Protein AF-A0A961KNU3-F1 (afdb_monomer)

Foldseek 3Di:
DVVVVVVVCVVPVLVVLLVVLLPQQPDPNHDALQPPLLLVLLLVVLLVCVVVDCLLVVLLVLQCPFDCVLDDPVLSVLLNLLSVLSVLLNVLSVQLVVLVVVLVVLCVVLVVLLVLLVVLVVLLVVLQVLLVVLVVVLVPDDDPVCPVCNVVSVVSSVVSVVSSVVSVVVRDPCNVVSLVVSLVSVVSSVVSSVSSLVSLVSNQCSLVLLLQLLVLLVLLVVCLVLLVVLLCCLQPNQLVVSLVSLVVSLVSQVVRRPLVQLSVLSVVLSVQSPDPDRDSVVSVVSSVSSNVSSVSSNSSSVVCVPRPNVSSVSNCVSCCSHSVSNVDRGHDSVSSSSSSSVSSDDDDPSSVD

Secondary structure (DSSP, 8-state):
-HHHHHHHHHH-TTHHHHHHHHHHHTSTTPPPTT-GGGHHHHHHHHHHHHHH-THHHHHHHHHHTS--TTS-HHHHHHHHHHHHHHHHHHHHHHHHHHHHHHHHHHHHHHHHHHHHHHHHHHHHHHHHHHHHHHHHHHHH--SG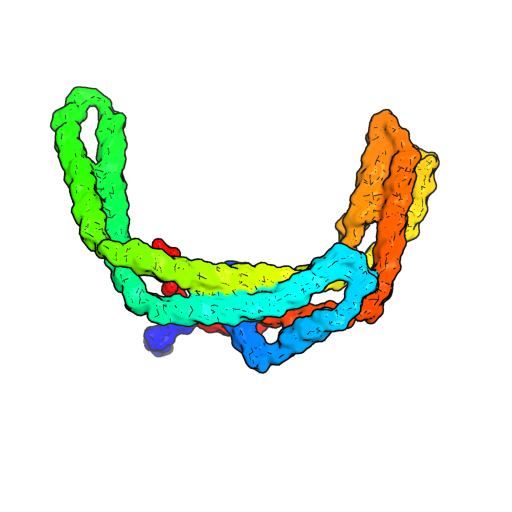GGGGGHHHHHHHHHHHHHHHHHHHHTS-TTHHHHHHHHHHHHHHHHHHHHHHHHHHHHHHHHHHHHHHHHHTHHHHHHTHHHHHHHHHHHHHS-HHHHHHHHHHHHHHHHTSTT-HHHHHHHHHHHHHHHSSS--HHHHHHHHHHHHHHHHHHHHHHHHHHHHTHHHHHHHHHHHTTTGGGGGSSS--HHHHHHHHHHTTSPP--GGG-

Nearest PDB structures (foldseek):
  8otz-assembly1_EY  TM=1.182E-01  e=2.930E+00  Bos taurus
  8iyj-assembly1_R4  TM=1.507E-01  e=8.112E+00  Mus musculus

Mean predicted aligned error: 6.44 Å

Sequence (353 aa):
LQLIALFIVGVTPQLVNYLPNRVSFLSETAPPPRNPKLQYCLEKFVGEELEANGATLAAIKAAQGLDLGALPKNIAKDLAGGFAGAEAGVAALQAAFAAEAEVDAAAPVYRPQLAVVRNIQKQIREAEAKAKDISRQLGRARGDDHEAGRPALEAEIAGYKTEAERLKAEIPETWADAYKTFSVLTKTEDKARATYRRQADKSWESAETVLAMLDATPAMAALGDKLRDLRADVETGDPEVSEGLVNDLTREFRDVAGSDDVESALSKVRRELKSSSPDIDKALAEYDKAISAYDAQMVWRAAAETDIRAGLVAFLDGIRGTLGARSQRDLNRKQALYLAACTAGHQDLSLHF

Radius of gyration: 31.92 Å; Cα contacts (8 Å, |Δi|>4): 364; chains: 1; bounding box: 77×74×78 Å

Solvent-accessible surface area (backbone atoms only — not comparable to full-atom values): 18220 Å² total; per-residue (Å²): 105,70,68,57,51,51,50,52,42,71,78,36,61,42,55,73,42,22,56,58,35,39,56,45,36,70,38,100,80,32,74,41,43,63,41,78,90,45,40,70,44,50,50,50,52,32,51,53,48,58,74,76,37,62,55,38,62,52,22,46,56,55,47,68,68,57,76,50,80,52,45,58,72,68,58,32,51,47,35,53,52,8,43,54,19,40,58,52,12,54,53,21,44,54,50,17,55,55,30,45,52,54,39,61,69,50,38,79,71,45,51,63,55,50,54,52,46,52,51,45,54,47,51,32,53,52,28,50,48,50,28,53,49,54,52,52,51,60,74,67,63,80,63,77,87,48,60,82,53,44,64,60,54,52,49,50,32,50,49,27,50,53,50,29,55,54,46,58,70,68,51,60,85,63,47,64,59,53,50,53,56,51,52,52,37,53,51,50,19,54,49,21,46,55,47,13,52,55,20,13,50,41,25,39,52,35,46,50,52,53,50,47,28,55,70,26,44,66,64,51,58,71,44,48,61,62,59,61,58,44,50,58,37,58,7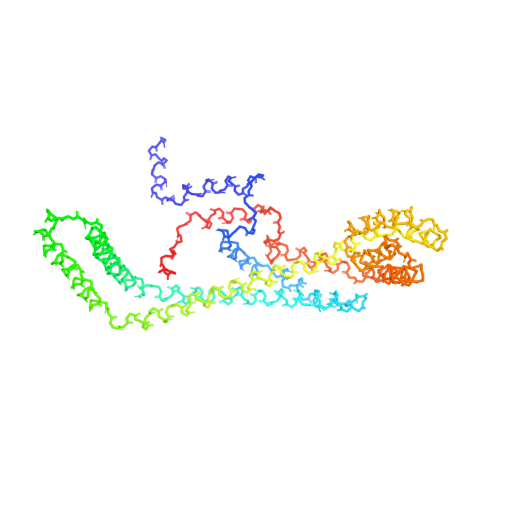5,72,41,57,47,71,61,29,24,51,54,37,49,52,52,27,52,58,34,64,76,32,52,86,33,59,66,32,25,55,22,31,55,46,22,27,51,29,31,66,39,101,72,56,41,54,71,58,20,50,57,28,42,55,48,18,52,51,43,47,54,55,47,56,54,31,44,60,44,33,58,73,73,36,44,68,52,45,52,50,27,50,65,34,26,38,83,43,53,27,33,48,76,36,76,63,56,51,73,67,56,20,53,49,36,14,54,56,67,23,54,88,78,86,63,71,88,82,111

pLDDT: mean 93.74, std 6.7, range [58.22, 98.56]

Structure (mmCIF, N/CA/C/O backbone):
data_AF-A0A961KNU3-F1
#
_entry.id   AF-A0A961KNU3-F1
#
loop_
_atom_site.group_PDB
_atom_site.id
_atom_site.type_symbol
_atom_site.label_atom_id
_atom_site.label_alt_id
_atom_site.label_comp_id
_atom_site.label_asym_id
_atom_site.label_entity_id
_atom_site.label_seq_id
_atom_site.pdbx_PDB_ins_code
_atom_site.Cartn_x
_atom_site.Cartn_y
_atom_site.Cartn_z
_atom_site.occupancy
_atom_site.B_iso_or_equiv
_atom_site.auth_seq_id
_atom_site.auth_comp_id
_atom_site.auth_asym_id
_atom_site.auth_atom_id
_atom_site.pdbx_PDB_model_num
ATOM 1 N N . LEU A 1 1 ? -48.286 -11.530 3.495 1.00 76.44 1 LEU A N 1
ATOM 2 C CA . LEU A 1 1 ? -46.966 -11.259 2.870 1.00 76.44 1 LEU A CA 1
ATOM 3 C C . LEU A 1 1 ? -46.179 -10.185 3.618 1.00 76.44 1 LEU A C 1
ATOM 5 O O . LEU A 1 1 ? -45.149 -10.527 4.171 1.00 76.44 1 LEU A O 1
ATOM 9 N N . GLN A 1 2 ? -46.662 -8.943 3.736 1.00 82.00 2 GLN A N 1
ATOM 10 C CA . GLN A 1 2 ? -45.937 -7.877 4.460 1.00 82.00 2 GLN A CA 1
ATOM 11 C C . GLN A 1 2 ? -45.660 -8.197 5.945 1.00 82.00 2 GLN A C 1
ATOM 13 O O . GLN A 1 2 ? -44.543 -7.999 6.406 1.00 82.00 2 GLN A O 1
ATOM 18 N N . LEU A 1 3 ? -46.621 -8.781 6.674 1.00 85.12 3 LEU A N 1
ATOM 19 C CA . LEU A 1 3 ? -46.411 -9.222 8.066 1.00 85.12 3 LEU A CA 1
ATOM 20 C C . LEU A 1 3 ? -45.381 -10.358 8.193 1.00 85.12 3 LEU A C 1
ATOM 22 O O . LEU A 1 3 ? -44.620 -10.402 9.151 1.00 85.12 3 LEU A O 1
ATOM 26 N N . ILE A 1 4 ? -45.326 -11.250 7.199 1.00 84.25 4 ILE A N 1
ATOM 27 C CA . ILE A 1 4 ? -44.339 -12.338 7.147 1.00 84.25 4 ILE A CA 1
ATOM 28 C C . ILE A 1 4 ? -42.944 -11.754 6.889 1.00 84.25 4 ILE A C 1
ATOM 30 O O . ILE A 1 4 ? -41.985 -12.154 7.536 1.00 84.25 4 ILE A O 1
ATOM 34 N N . ALA A 1 5 ? -42.833 -10.762 6.000 1.00 78.12 5 ALA A N 1
ATOM 35 C CA . ALA A 1 5 ? -41.578 -10.055 5.759 1.00 78.12 5 ALA A CA 1
ATOM 36 C C . ALA A 1 5 ? -41.088 -9.299 7.009 1.00 78.12 5 ALA A C 1
ATOM 38 O O . ALA A 1 5 ? -39.912 -9.392 7.345 1.00 78.12 5 ALA A O 1
ATOM 39 N N . LEU A 1 6 ? -41.984 -8.621 7.740 1.00 81.12 6 LEU A N 1
ATOM 40 C CA . LEU A 1 6 ? -41.670 -7.976 9.023 1.00 81.12 6 LEU A CA 1
ATOM 41 C C . LEU A 1 6 ? -41.199 -8.980 10.081 1.00 81.12 6 LEU A C 1
ATOM 43 O O . LEU A 1 6 ? -40.235 -8.704 10.789 1.00 81.12 6 LEU A O 1
ATOM 47 N N . PHE A 1 7 ? -41.831 -10.154 10.162 1.00 85.31 7 PHE A N 1
ATOM 48 C CA . PHE A 1 7 ? -41.396 -11.226 11.056 1.00 85.31 7 PHE A CA 1
ATOM 49 C C . PHE A 1 7 ? -39.991 -11.732 10.697 1.00 85.31 7 PHE A C 1
ATOM 51 O O . PHE A 1 7 ? -39.130 -11.812 11.568 1.00 85.31 7 PHE A O 1
ATOM 58 N N . ILE A 1 8 ? -39.721 -12.001 9.415 1.00 79.81 8 ILE A N 1
ATOM 59 C CA . ILE A 1 8 ? -38.398 -12.445 8.948 1.00 79.81 8 ILE A CA 1
ATOM 60 C C . ILE A 1 8 ? -37.329 -11.392 9.260 1.00 79.81 8 ILE A C 1
ATOM 62 O O . ILE A 1 8 ? -36.278 -11.738 9.793 1.00 79.81 8 ILE A O 1
ATOM 66 N N . VAL A 1 9 ? -37.599 -10.112 8.990 1.00 77.56 9 VAL A N 1
ATOM 67 C CA . VAL A 1 9 ? -36.678 -9.008 9.302 1.00 77.56 9 VAL A CA 1
ATOM 68 C C . VAL A 1 9 ? -36.459 -8.862 10.810 1.00 77.56 9 VAL A C 1
ATOM 70 O O . VAL A 1 9 ? -35.329 -8.652 11.238 1.00 77.56 9 VAL A O 1
ATOM 73 N N . GLY A 1 10 ? -37.504 -9.029 11.625 1.00 77.38 10 GLY A N 1
ATOM 74 C CA . GLY A 1 10 ? -37.391 -8.996 13.085 1.00 77.38 10 GLY A CA 1
ATOM 75 C C . GLY A 1 10 ? -36.541 -10.136 13.654 1.00 77.38 10 GLY A C 1
ATOM 76 O O . GLY A 1 10 ? -35.803 -9.927 14.611 1.00 77.38 10 GLY A O 1
ATOM 77 N N . VAL A 1 11 ? -36.601 -11.325 13.045 1.00 82.44 11 VAL A N 1
ATOM 78 C CA . VAL A 1 11 ? -35.801 -12.497 13.448 1.00 82.44 11 VAL A CA 1
ATOM 79 C C . VAL A 1 11 ? -34.389 -12.467 12.841 1.00 82.44 11 VAL A C 1
ATOM 81 O O . VAL A 1 11 ? -33.461 -13.037 13.409 1.00 82.44 11 VAL A O 1
ATOM 84 N N . THR A 1 12 ? -34.195 -11.779 11.710 1.00 79.69 12 THR A N 1
ATOM 85 C CA . THR A 1 12 ? -32.904 -11.665 11.007 1.00 79.69 12 THR A CA 1
ATOM 86 C C . THR A 1 12 ? -32.577 -10.208 10.648 1.00 79.69 12 THR A C 1
ATOM 88 O O . THR A 1 12 ? -32.559 -9.840 9.473 1.00 79.69 1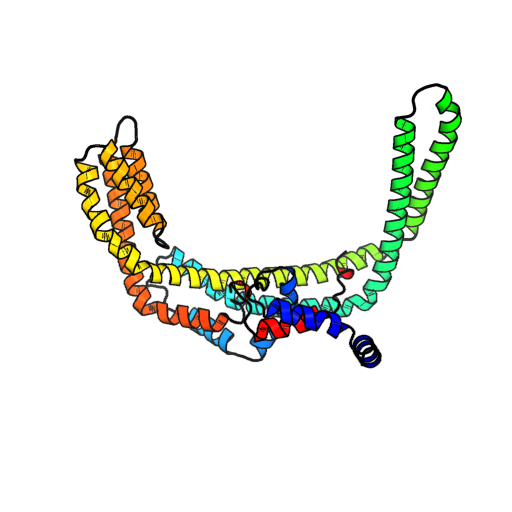2 THR A O 1
ATOM 91 N N . PRO A 1 13 ? -32.266 -9.346 11.634 1.00 78.12 13 PRO A N 1
ATOM 92 C CA . PRO A 1 13 ? -32.034 -7.918 11.387 1.00 78.12 13 PRO A CA 1
ATOM 93 C C . PRO A 1 13 ? -30.878 -7.655 10.408 1.00 78.12 13 PRO A C 1
ATOM 95 O O . PRO A 1 13 ? -30.927 -6.707 9.627 1.00 78.12 13 PRO A O 1
ATOM 98 N N . GLN A 1 14 ? -29.877 -8.542 10.369 1.00 81.19 14 GLN A N 1
ATOM 99 C CA . GLN A 1 14 ? -28.766 -8.474 9.412 1.00 81.19 14 GLN A CA 1
ATOM 100 C C . GLN A 1 14 ? -29.227 -8.584 7.948 1.00 81.19 14 GLN A C 1
ATOM 102 O O . GLN A 1 14 ? -28.571 -8.045 7.059 1.00 81.19 14 GLN A O 1
ATOM 107 N N . LEU A 1 15 ? -30.371 -9.223 7.671 1.00 82.25 15 LEU A N 1
ATOM 108 C CA . LEU A 1 15 ? -30.884 -9.399 6.310 1.00 82.25 15 LEU A CA 1
ATOM 109 C C . LEU A 1 15 ? -31.184 -8.054 5.626 1.00 82.25 15 LEU A C 1
ATOM 111 O O . LEU A 1 15 ? -31.013 -7.929 4.411 1.00 82.25 15 LEU A O 1
ATOM 115 N N . VAL A 1 16 ? -31.571 -7.043 6.414 1.00 84.38 16 VAL A N 1
ATOM 116 C CA . VAL A 1 16 ? -31.858 -5.679 5.939 1.00 84.38 16 VAL A CA 1
ATOM 117 C C . VAL A 1 16 ? -30.610 -5.009 5.372 1.00 84.38 16 VAL A C 1
ATOM 119 O O . VAL A 1 16 ? -30.715 -4.267 4.402 1.00 84.38 16 VAL A O 1
ATOM 122 N N . ASN A 1 17 ? -29.434 -5.309 5.925 1.00 85.75 17 ASN A N 1
ATOM 123 C CA . ASN A 1 17 ? -28.158 -4.789 5.435 1.00 85.75 17 ASN A CA 1
ATOM 124 C C . ASN A 1 17 ? -27.544 -5.707 4.370 1.00 85.75 17 ASN A C 1
ATOM 126 O O . ASN A 1 17 ? -26.964 -5.232 3.395 1.00 85.75 17 ASN A O 1
ATOM 130 N N . TYR A 1 18 ? -27.714 -7.024 4.517 1.00 90.06 18 TYR A N 1
ATOM 131 C CA . TYR A 1 18 ? -27.141 -8.017 3.611 1.00 90.06 18 TYR A CA 1
ATOM 132 C C . TYR A 1 18 ? -27.623 -7.856 2.168 1.00 90.06 18 TYR A C 1
ATOM 134 O O . TYR A 1 18 ? -26.807 -7.856 1.249 1.00 90.06 18 TYR A O 1
ATOM 142 N N . LEU A 1 19 ? -28.937 -7.728 1.945 1.00 89.50 19 LEU A N 1
ATOM 143 C CA . LEU A 1 19 ? -29.488 -7.666 0.587 1.00 89.50 19 LEU A CA 1
ATOM 144 C C . LEU A 1 19 ? -29.002 -6.422 -0.186 1.00 89.50 19 LEU A C 1
ATOM 146 O O . LEU A 1 19 ? -28.501 -6.602 -1.300 1.00 89.50 19 LEU A O 1
ATOM 150 N N . PRO A 1 20 ? -29.052 -5.194 0.374 1.00 90.38 20 PRO A N 1
ATOM 151 C CA . PRO A 1 20 ? -28.436 -4.024 -0.252 1.00 90.38 20 PRO A CA 1
ATOM 152 C C . PRO A 1 20 ? -26.932 -4.184 -0.492 1.00 90.38 20 PRO A C 1
ATOM 154 O O . PRO A 1 20 ? -26.463 -3.889 -1.592 1.00 90.38 20 PRO A O 1
ATOM 157 N N . ASN A 1 21 ? -26.180 -4.698 0.490 1.00 91.56 21 ASN A N 1
ATOM 158 C CA . ASN A 1 21 ? -24.737 -4.906 0.345 1.00 91.56 21 ASN A CA 1
ATOM 159 C C . ASN A 1 21 ? -24.424 -5.896 -0.780 1.00 91.56 21 ASN A C 1
ATOM 161 O O . ASN A 1 21 ? -23.532 -5.654 -1.586 1.00 91.56 21 ASN A O 1
ATOM 165 N N . ARG A 1 22 ? -25.195 -6.980 -0.889 1.00 92.75 22 ARG A N 1
ATOM 166 C CA . ARG A 1 22 ? -25.039 -7.980 -1.945 1.00 92.75 22 ARG A CA 1
ATOM 167 C C . ARG A 1 22 ? -25.290 -7.391 -3.329 1.00 92.75 22 ARG A C 1
ATOM 169 O O . ARG A 1 22 ? -24.525 -7.685 -4.240 1.00 92.75 22 ARG A O 1
ATOM 176 N N . VAL A 1 23 ? -26.341 -6.587 -3.498 1.00 92.25 23 VAL A N 1
ATOM 177 C CA . VAL A 1 23 ? -26.620 -5.911 -4.778 1.00 92.25 23 VAL A CA 1
ATOM 178 C C . VAL A 1 23 ? -25.502 -4.923 -5.112 1.00 92.25 23 VAL A C 1
ATOM 180 O O . VAL A 1 23 ? -25.015 -4.917 -6.237 1.00 92.25 23 VAL A O 1
ATOM 183 N N . SER A 1 24 ? -25.053 -4.142 -4.129 1.00 92.31 24 SER A N 1
ATOM 184 C CA . SER A 1 24 ? -23.990 -3.146 -4.296 1.00 92.31 24 SER A CA 1
ATOM 185 C C . SER A 1 24 ? -22.645 -3.778 -4.674 1.00 92.31 24 SER A C 1
ATOM 187 O O . SER A 1 24 ? -22.048 -3.410 -5.685 1.00 92.31 24 SER A O 1
ATOM 189 N N . PHE A 1 25 ? -22.180 -4.776 -3.919 1.00 94.06 25 PHE A N 1
ATOM 190 C CA . PHE A 1 25 ? -20.860 -5.388 -4.112 1.00 94.06 25 PHE A CA 1
ATOM 191 C C . PHE A 1 25 ? -20.777 -6.316 -5.330 1.00 94.06 25 PHE A C 1
ATOM 193 O O . PHE A 1 25 ? -19.676 -6.642 -5.758 1.00 94.06 25 PHE A O 1
ATOM 200 N N . LEU A 1 26 ? -21.914 -6.742 -5.891 1.00 93.06 26 LEU A N 1
ATOM 201 C CA . LEU A 1 26 ? -21.974 -7.499 -7.149 1.00 93.06 26 LEU A CA 1
ATOM 202 C C . LEU A 1 26 ? -22.242 -6.613 -8.377 1.00 93.06 26 LEU A C 1
ATOM 204 O O . LEU A 1 26 ? -22.353 -7.144 -9.481 1.00 93.06 26 LEU A O 1
ATOM 208 N N . SER A 1 27 ? -22.398 -5.300 -8.195 1.00 93.06 27 SER A N 1
ATOM 209 C CA . SER A 1 27 ? -22.645 -4.363 -9.295 1.00 93.06 27 SER A CA 1
ATOM 210 C C . SER A 1 27 ? -21.356 -3.972 -10.025 1.00 93.06 27 SER A C 1
ATOM 212 O O . SER A 1 27 ? -20.263 -4.089 -9.479 1.00 93.06 27 SER A O 1
ATOM 214 N N . GLU A 1 28 ? -21.487 -3.432 -11.238 1.00 87.94 28 GLU A N 1
ATOM 215 C CA . GLU A 1 28 ? -20.361 -2.849 -11.991 1.00 87.94 28 GLU A CA 1
ATOM 216 C C . GLU A 1 28 ? -19.780 -1.594 -11.318 1.00 87.94 28 GLU A C 1
ATOM 218 O O . GLU A 1 28 ? -18.647 -1.207 -11.576 1.00 87.94 28 GLU A O 1
ATOM 223 N N . THR A 1 29 ? -20.551 -0.966 -10.428 1.00 89.81 29 THR A N 1
ATOM 224 C CA . THR A 1 29 ? -20.150 0.205 -9.638 1.00 89.81 29 THR A CA 1
ATOM 225 C C . THR A 1 29 ? -19.749 -0.172 -8.210 1.00 89.81 29 THR A C 1
ATOM 227 O O . THR A 1 29 ? -19.867 0.647 -7.295 1.00 89.81 29 THR A O 1
ATOM 230 N N . ALA A 1 30 ? -19.343 -1.426 -7.985 1.00 91.75 30 ALA A N 1
ATOM 231 C CA . ALA A 1 30 ? -18.936 -1.891 -6.668 1.00 91.75 30 ALA A CA 1
ATOM 232 C C . ALA A 1 30 ? -17.757 -1.055 -6.129 1.00 91.75 30 ALA A C 1
ATOM 234 O O . ALA A 1 30 ? -16.866 -0.658 -6.884 1.00 91.75 30 ALA A O 1
ATOM 235 N N . PRO A 1 31 ? -17.718 -0.777 -4.814 1.00 92.38 31 PRO A N 1
ATOM 236 C CA . PRO A 1 31 ? -16.563 -0.130 -4.211 1.00 92.38 31 PRO A CA 1
ATOM 237 C C . PRO A 1 31 ? -15.306 -0.996 -4.397 1.00 92.38 31 PRO A C 1
ATOM 239 O O . PRO A 1 31 ? -15.384 -2.217 -4.235 1.00 92.38 31 PRO A O 1
ATOM 242 N N . PRO A 1 32 ? -14.136 -0.386 -4.659 1.00 94.00 32 PRO A N 1
ATOM 243 C CA . PRO A 1 32 ? -12.916 -1.144 -4.885 1.00 94.00 32 PRO A CA 1
ATOM 244 C C . PRO A 1 32 ? -12.488 -1.891 -3.610 1.00 94.00 32 PRO A C 1
ATOM 246 O O . PRO A 1 32 ? -12.683 -1.368 -2.502 1.00 94.00 32 PRO A O 1
ATOM 249 N N . PRO A 1 33 ? -11.823 -3.055 -3.734 1.00 94.19 33 PRO A N 1
ATOM 250 C CA . PRO A 1 33 ? -11.311 -3.831 -2.601 1.00 94.19 33 PRO A CA 1
ATOM 251 C C . PRO A 1 33 ? -10.440 -3.032 -1.624 1.00 94.19 33 PRO A C 1
ATOM 253 O O . PRO A 1 33 ? -10.398 -3.344 -0.438 1.00 94.19 33 PRO A O 1
ATOM 256 N N . ARG A 1 34 ? -9.773 -1.967 -2.086 1.00 94.12 34 ARG A N 1
ATOM 257 C CA . ARG A 1 34 ? -8.940 -1.060 -1.276 1.00 94.12 34 ARG A CA 1
ATOM 258 C C . ARG A 1 34 ? -9.730 -0.113 -0.356 1.00 94.12 34 ARG A C 1
ATOM 260 O O . ARG A 1 34 ? -9.127 0.581 0.464 1.00 94.12 34 ARG A O 1
ATOM 267 N N . ASN A 1 35 ? -11.061 -0.068 -0.454 1.00 94.00 35 ASN A N 1
ATOM 268 C CA . ASN A 1 35 ? -11.907 0.801 0.369 1.00 94.00 35 ASN A CA 1
ATOM 269 C C . ASN A 1 35 ? -11.688 0.527 1.876 1.00 94.00 35 ASN A C 1
ATOM 271 O O . ASN A 1 35 ? -11.873 -0.616 2.307 1.00 94.00 35 ASN A O 1
ATOM 275 N N . PRO A 1 36 ? -11.348 1.540 2.701 1.00 92.00 36 PRO A N 1
ATOM 276 C CA . PRO A 1 36 ? -11.110 1.368 4.136 1.00 92.00 36 PRO A CA 1
ATOM 277 C C . PRO A 1 36 ? -12.247 0.665 4.888 1.00 92.00 36 PRO A C 1
ATOM 279 O O . PRO A 1 36 ? -11.984 -0.116 5.797 1.00 92.00 36 PRO A O 1
ATOM 282 N N . LYS A 1 37 ? -13.505 0.880 4.478 1.00 90.38 37 LYS A N 1
ATOM 283 C CA . LYS A 1 37 ? -14.684 0.273 5.120 1.00 90.38 37 LYS A CA 1
ATOM 284 C C . LYS A 1 37 ? -14.785 -1.239 4.917 1.00 90.38 37 LYS A C 1
ATOM 286 O O . LYS A 1 37 ? -15.495 -1.898 5.664 1.00 90.38 37 LYS A O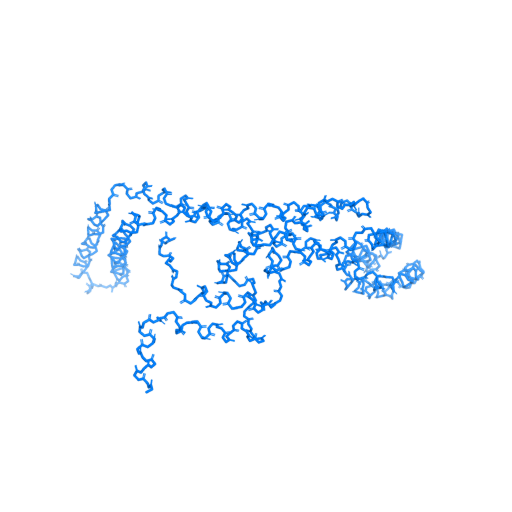 1
ATOM 291 N N . LEU A 1 38 ? -14.113 -1.781 3.903 1.00 93.69 38 LEU A N 1
ATOM 292 C CA . LEU A 1 38 ? -14.163 -3.204 3.567 1.00 93.69 38 LEU A CA 1
ATOM 293 C C . LEU A 1 38 ? -12.998 -3.994 4.164 1.00 93.69 38 LEU A C 1
ATOM 295 O O . LEU A 1 38 ? -13.041 -5.219 4.151 1.00 93.69 38 LEU A O 1
ATOM 299 N N . GLN A 1 39 ? -11.969 -3.315 4.683 1.00 95.12 39 GLN A N 1
ATOM 300 C CA . GLN A 1 39 ? -10.692 -3.956 5.006 1.00 95.12 39 GLN A CA 1
ATOM 301 C C . GLN A 1 39 ? -10.808 -5.026 6.064 1.00 95.12 39 GLN A C 1
ATOM 303 O O . GLN A 1 39 ? -10.263 -6.099 5.877 1.00 95.12 39 GLN A O 1
ATOM 308 N N . TYR A 1 40 ? -11.570 -4.773 7.121 1.00 94.38 40 TYR A N 1
ATOM 309 C CA . TYR A 1 40 ? -11.774 -5.757 8.173 1.00 94.38 40 TYR A CA 1
ATOM 310 C C . TYR A 1 40 ? -12.363 -7.072 7.630 1.00 94.38 40 TYR A C 1
ATOM 312 O O . TYR A 1 40 ? -11.828 -8.150 7.868 1.00 94.38 40 TYR A O 1
ATOM 320 N N . CYS A 1 41 ? -13.424 -6.982 6.824 1.00 95.81 41 CYS A N 1
ATOM 321 C CA . CYS A 1 41 ? -14.060 -8.154 6.224 1.00 95.81 41 CYS A CA 1
ATOM 322 C C . CYS A 1 41 ? -13.211 -8.800 5.126 1.00 95.81 41 CYS A C 1
ATOM 324 O O . CYS A 1 41 ? -13.216 -10.020 4.989 1.00 95.81 41 CYS A O 1
ATOM 326 N N . LEU A 1 42 ? -12.476 -8.002 4.348 1.00 97.38 42 LEU A N 1
ATOM 327 C CA . LEU A 1 42 ? -11.548 -8.520 3.349 1.00 97.38 42 LEU A CA 1
ATOM 328 C C . LEU A 1 42 ? -10.381 -9.258 4.012 1.00 97.38 42 LEU A C 1
ATOM 330 O O . LEU A 1 42 ? -10.018 -10.333 3.563 1.00 97.38 42 LEU A O 1
ATOM 334 N N . GLU A 1 43 ? -9.835 -8.726 5.102 1.00 97.75 43 GLU A N 1
ATOM 335 C CA . GLU A 1 43 ? -8.798 -9.370 5.910 1.00 97.75 43 GLU A CA 1
ATOM 336 C C . GLU A 1 43 ? -9.280 -10.723 6.441 1.00 97.75 43 GLU A C 1
ATOM 338 O O . GLU A 1 43 ? -8.566 -11.708 6.277 1.00 97.75 43 GLU A O 1
ATOM 343 N N . LYS A 1 44 ? -10.506 -10.805 6.981 1.00 97.12 44 LYS A N 1
ATOM 344 C CA . LYS A 1 44 ? -11.109 -12.080 7.412 1.00 97.12 44 LYS A CA 1
ATOM 345 C C . LYS A 1 44 ? -11.265 -13.082 6.270 1.00 97.12 44 LYS A C 1
ATOM 347 O O . LYS A 1 44 ? -10.838 -14.222 6.413 1.00 97.12 44 LYS A O 1
ATOM 352 N N . PHE A 1 45 ? -11.784 -12.638 5.122 1.00 97.38 45 PHE A N 1
ATOM 353 C CA . PHE A 1 45 ? -11.864 -13.470 3.919 1.00 97.38 45 PHE A CA 1
ATOM 354 C C . PHE A 1 45 ? -10.489 -14.025 3.521 1.00 97.38 45 PHE A C 1
ATOM 356 O O . PHE A 1 45 ? -10.353 -15.212 3.242 1.00 97.38 45 PHE A O 1
ATOM 363 N N . VAL A 1 46 ? -9.459 -13.173 3.512 1.00 97.69 46 VAL A N 1
ATOM 364 C CA . VAL A 1 46 ? -8.094 -13.594 3.177 1.00 97.69 46 VAL A CA 1
ATOM 365 C C . VAL A 1 46 ? -7.552 -14.579 4.210 1.00 97.69 46 VAL A C 1
ATOM 367 O O . VAL A 1 46 ? -6.920 -15.553 3.820 1.00 97.69 46 VAL A O 1
ATOM 370 N N . GLY A 1 47 ? -7.819 -14.364 5.499 1.00 97.38 47 GLY A N 1
ATOM 371 C CA . GLY A 1 47 ? -7.471 -15.306 6.562 1.00 97.38 47 GLY A CA 1
ATOM 372 C C . GLY A 1 47 ? -8.022 -16.706 6.304 1.00 97.38 47 GLY A C 1
ATOM 373 O O . GLY A 1 47 ? -7.260 -17.669 6.280 1.00 97.38 47 GLY A O 1
ATOM 374 N N . GLU A 1 48 ? -9.322 -16.801 6.023 1.00 96.38 48 GLU A N 1
ATOM 375 C CA . GLU A 1 48 ? -9.985 -18.073 5.716 1.00 96.38 48 GLU A CA 1
ATOM 376 C C . GLU A 1 48 ? -9.432 -18.730 4.441 1.00 96.38 48 GLU A C 1
ATOM 378 O O . GLU A 1 48 ? -9.192 -19.936 4.420 1.00 96.38 48 GLU A O 1
ATOM 383 N N . GLU A 1 49 ? -9.182 -17.958 3.379 1.00 95.62 49 GLU A N 1
ATOM 384 C CA . GLU A 1 49 ? -8.594 -18.494 2.142 1.00 95.62 49 GLU A CA 1
ATOM 385 C C . GLU A 1 49 ? -7.154 -18.990 2.351 1.00 95.62 49 GLU A C 1
ATOM 387 O O . GLU A 1 49 ? -6.779 -20.007 1.773 1.00 95.62 49 GLU A O 1
ATOM 392 N N . LEU A 1 50 ? -6.353 -18.330 3.194 1.00 95.69 50 LEU A N 1
ATOM 393 C CA . LEU A 1 50 ? -4.992 -18.777 3.523 1.00 95.69 50 LEU A CA 1
ATOM 394 C C . LEU A 1 50 ? -4.980 -20.090 4.318 1.00 95.69 50 LEU A C 1
ATOM 396 O O . LEU A 1 50 ? -4.072 -20.900 4.137 1.00 95.69 50 LEU A O 1
ATOM 400 N N . GLU A 1 51 ? -5.970 -20.309 5.184 1.00 92.88 51 GLU A N 1
ATOM 401 C CA . GLU A 1 51 ? -6.124 -21.560 5.935 1.00 92.88 51 GLU A CA 1
ATOM 402 C C . GLU A 1 51 ? -6.682 -22.692 5.064 1.00 92.88 51 GLU A C 1
ATOM 404 O O . GLU A 1 51 ? -6.239 -23.838 5.164 1.00 92.88 51 GLU A O 1
ATOM 409 N N . ALA A 1 52 ? -7.639 -22.379 4.187 1.00 90.19 52 ALA A N 1
ATOM 410 C CA . ALA A 1 52 ? -8.300 -23.361 3.333 1.00 90.19 52 ALA A CA 1
ATOM 411 C C . ALA A 1 52 ? -7.466 -23.761 2.106 1.00 90.19 52 ALA A C 1
ATOM 413 O O . ALA A 1 52 ? -7.636 -24.865 1.580 1.00 90.19 52 ALA A O 1
ATOM 414 N N . ASN A 1 53 ? -6.589 -22.877 1.619 1.00 83.56 53 ASN A N 1
ATOM 415 C CA . ASN A 1 53 ? -5.885 -23.049 0.355 1.00 83.56 53 ASN A CA 1
ATOM 416 C C . ASN A 1 53 ? -4.385 -22.724 0.462 1.00 83.56 53 ASN A C 1
ATOM 418 O O . ASN A 1 53 ? -3.960 -21.571 0.506 1.00 83.56 53 ASN A O 1
ATOM 422 N N . GLY A 1 54 ? -3.553 -23.764 0.373 1.00 90.56 54 GLY A N 1
ATOM 423 C CA . GLY A 1 54 ? -2.094 -23.632 0.377 1.00 90.56 54 GLY A CA 1
ATOM 424 C C . GLY A 1 54 ? -1.489 -22.995 -0.883 1.00 90.56 54 GLY A C 1
ATOM 425 O O . GLY A 1 54 ? -0.276 -22.790 -0.916 1.00 90.56 54 GLY A O 1
ATOM 426 N N . ALA A 1 55 ? -2.282 -22.678 -1.915 1.00 94.25 55 ALA A N 1
ATOM 427 C CA . ALA A 1 55 ? -1.784 -22.132 -3.180 1.00 94.25 55 ALA A CA 1
ATOM 428 C C . ALA A 1 55 ? -1.025 -20.810 -3.002 1.00 94.25 55 ALA A C 1
ATOM 430 O O . ALA A 1 55 ? 0.035 -20.639 -3.599 1.00 94.25 55 ALA A O 1
ATOM 431 N N . THR A 1 56 ? -1.509 -19.908 -2.142 1.00 96.19 56 THR A N 1
ATOM 432 C CA . THR A 1 56 ? -0.815 -18.641 -1.868 1.00 96.19 56 THR A CA 1
ATOM 433 C C . THR A 1 56 ? 0.554 -18.880 -1.235 1.00 96.19 56 THR A C 1
ATOM 435 O O . THR A 1 56 ? 1.548 -18.333 -1.703 1.00 96.19 56 THR A O 1
ATOM 438 N N . LEU A 1 57 ? 0.644 -19.743 -0.218 1.00 96.62 57 LEU A N 1
ATOM 439 C CA . LEU A 1 57 ? 1.919 -20.064 0.435 1.00 96.62 57 LEU A CA 1
ATOM 440 C C . LEU A 1 57 ? 2.885 -20.786 -0.513 1.00 96.62 57 LEU A C 1
ATOM 442 O O . LEU A 1 57 ? 4.085 -20.510 -0.507 1.00 96.62 57 LEU A O 1
ATOM 446 N N . ALA A 1 58 ? 2.367 -21.680 -1.359 1.00 97.19 58 ALA A N 1
ATOM 447 C CA . ALA A 1 58 ? 3.154 -22.357 -2.383 1.00 97.19 58 ALA A CA 1
ATOM 448 C C . ALA A 1 58 ? 3.713 -21.368 -3.418 1.00 97.19 58 ALA A C 1
ATOM 450 O O . ALA A 1 58 ? 4.892 -21.452 -3.758 1.00 97.19 58 ALA A O 1
ATOM 451 N N . ALA A 1 59 ? 2.901 -20.405 -3.865 1.00 97.81 59 ALA A N 1
ATOM 452 C CA . ALA A 1 59 ? 3.316 -19.361 -4.796 1.00 97.81 59 ALA A CA 1
ATOM 453 C C . ALA A 1 59 ? 4.402 -18.455 -4.197 1.00 97.81 59 ALA A C 1
ATOM 455 O O . ALA A 1 59 ? 5.403 -18.192 -4.859 1.00 97.81 59 ALA A O 1
ATOM 456 N N . ILE A 1 60 ? 4.257 -18.045 -2.930 1.00 97.62 60 ILE A N 1
ATOM 457 C CA . ILE A 1 60 ? 5.279 -17.264 -2.210 1.00 97.62 60 ILE A CA 1
ATOM 458 C C . ILE A 1 60 ? 6.602 -18.030 -2.163 1.00 97.62 60 ILE A C 1
ATOM 460 O O . ILE A 1 60 ? 7.643 -17.493 -2.540 1.00 97.62 60 ILE A O 1
ATOM 464 N N . LYS A 1 61 ? 6.566 -19.302 -1.754 1.00 97.38 61 LYS A N 1
ATOM 465 C CA . LYS A 1 61 ? 7.770 -20.135 -1.653 1.00 97.38 61 LYS A CA 1
ATOM 466 C C . LYS A 1 61 ? 8.438 -20.357 -3.012 1.00 97.38 61 LYS A C 1
ATOM 468 O O . LYS A 1 61 ? 9.662 -20.332 -3.097 1.00 97.38 61 LYS A O 1
ATOM 473 N N . ALA A 1 62 ? 7.650 -20.577 -4.064 1.00 97.50 62 ALA A N 1
ATOM 474 C CA . ALA A 1 62 ? 8.168 -20.712 -5.421 1.00 97.50 62 ALA A CA 1
ATOM 475 C C . ALA A 1 62 ? 8.843 -19.413 -5.891 1.00 97.50 62 ALA A C 1
ATOM 477 O O . ALA A 1 62 ? 9.951 -19.461 -6.418 1.00 97.50 62 ALA A O 1
ATOM 478 N N . ALA A 1 63 ? 8.221 -18.258 -5.632 1.00 96.88 63 ALA A N 1
ATOM 479 C CA . ALA A 1 63 ? 8.755 -16.950 -6.006 1.00 96.88 63 ALA A CA 1
ATOM 480 C C . ALA A 1 63 ? 10.071 -16.612 -5.290 1.00 96.88 63 ALA A C 1
ATOM 482 O O . ALA A 1 63 ? 11.003 -16.107 -5.909 1.00 96.88 63 ALA A O 1
ATOM 483 N N . GLN A 1 64 ? 10.193 -16.959 -4.005 1.00 95.56 64 GLN A N 1
ATOM 484 C CA . GLN A 1 64 ? 11.436 -16.797 -3.239 1.00 95.56 64 GLN A CA 1
ATOM 485 C C . GLN A 1 64 ? 12.612 -17.619 -3.798 1.00 95.56 64 GLN A C 1
ATOM 487 O O . GLN A 1 64 ? 13.763 -17.307 -3.501 1.00 95.56 64 GLN A O 1
ATOM 492 N N . GLY A 1 65 ? 12.334 -18.665 -4.583 1.00 95.44 65 GLY A N 1
ATOM 493 C CA . GLY A 1 65 ? 13.343 -19.493 -5.243 1.00 95.44 65 GLY A CA 1
ATOM 494 C C . GLY A 1 65 ? 13.733 -19.032 -6.650 1.00 95.44 65 GLY A C 1
ATOM 495 O O . GLY A 1 65 ? 14.554 -19.702 -7.273 1.00 95.44 65 GLY A O 1
ATOM 496 N N . LEU A 1 66 ? 13.149 -17.946 -7.169 1.00 95.81 66 LEU A N 1
ATOM 497 C CA . LEU A 1 66 ? 13.481 -17.433 -8.500 1.00 95.81 66 LEU A CA 1
ATOM 498 C C . LEU A 1 66 ? 14.900 -16.860 -8.532 1.00 95.81 66 LEU A C 1
ATOM 500 O O . LEU A 1 66 ? 15.308 -16.122 -7.633 1.00 95.81 66 LEU A O 1
ATOM 504 N N . ASP A 1 67 ? 15.631 -17.159 -9.606 1.00 95.44 67 ASP A N 1
ATOM 505 C CA . ASP A 1 67 ? 16.914 -16.517 -9.869 1.00 95.44 67 ASP A CA 1
ATOM 506 C C . ASP A 1 67 ? 16.680 -15.107 -10.420 1.00 95.44 67 ASP A C 1
ATOM 508 O O . ASP A 1 67 ? 16.198 -14.918 -11.535 1.00 95.44 67 ASP A O 1
ATOM 512 N N . LEU A 1 68 ? 17.012 -14.102 -9.611 1.00 96.25 68 LEU A N 1
ATOM 513 C CA . LEU A 1 68 ? 16.878 -12.691 -9.971 1.00 96.25 68 LEU A CA 1
ATOM 514 C C . LEU A 1 68 ? 18.160 -12.118 -10.592 1.00 96.25 68 LEU A C 1
ATOM 516 O O . LEU A 1 68 ? 18.243 -10.906 -10.794 1.00 96.25 68 LEU A O 1
ATOM 520 N N . GLY A 1 69 ? 19.164 -12.953 -10.879 1.00 95.19 69 GLY A N 1
ATOM 521 C CA . GLY A 1 69 ? 20.465 -12.535 -11.405 1.00 95.19 69 GLY A CA 1
ATOM 522 C C . GLY A 1 69 ? 20.398 -11.837 -12.765 1.00 95.19 69 GLY A C 1
ATOM 523 O O . GLY A 1 69 ? 21.251 -11.001 -13.058 1.00 95.19 69 GLY A O 1
ATOM 524 N N . ALA A 1 70 ? 19.362 -12.123 -13.559 1.00 91.69 70 ALA A N 1
ATOM 525 C CA . ALA A 1 70 ? 19.107 -11.443 -14.825 1.00 91.69 70 ALA A CA 1
ATOM 526 C C . ALA A 1 70 ? 18.668 -9.979 -14.646 1.00 91.69 70 ALA A C 1
ATOM 528 O O . ALA A 1 70 ? 18.801 -9.194 -15.579 1.00 91.69 70 ALA A O 1
ATOM 529 N N . LEU A 1 71 ? 18.146 -9.590 -13.476 1.00 96.38 71 LEU A N 1
ATOM 530 C CA . LEU A 1 71 ? 17.593 -8.255 -13.246 1.00 96.38 71 LEU A CA 1
ATOM 531 C C . LEU A 1 71 ? 18.660 -7.247 -12.784 1.00 96.38 71 LEU A C 1
ATOM 533 O O . LEU A 1 71 ? 19.593 -7.594 -12.052 1.00 96.38 71 LEU A O 1
ATOM 537 N N . PRO A 1 72 ? 18.482 -5.950 -13.096 1.00 96.56 72 PRO A N 1
ATOM 538 C CA . PRO A 1 72 ? 19.235 -4.878 -12.460 1.00 96.56 72 PRO A CA 1
ATOM 539 C C . PRO A 1 72 ? 19.143 -4.941 -10.929 1.00 96.56 72 PRO A C 1
ATOM 541 O O . PRO A 1 72 ? 18.090 -5.234 -10.364 1.00 96.56 72 PRO A O 1
ATOM 544 N N . LYS A 1 73 ? 20.241 -4.612 -10.233 1.00 96.50 73 LYS A N 1
ATOM 545 C CA . LYS A 1 73 ? 20.362 -4.776 -8.767 1.00 96.50 73 LYS A CA 1
ATOM 546 C C . LYS A 1 73 ? 19.240 -4.107 -7.968 1.00 96.50 73 LYS A C 1
ATOM 548 O O . LYS A 1 73 ? 18.817 -4.638 -6.945 1.00 96.50 73 LYS A O 1
ATOM 553 N N . ASN A 1 74 ? 18.798 -2.926 -8.392 1.00 95.44 74 ASN A N 1
ATOM 554 C CA . ASN A 1 74 ? 17.695 -2.193 -7.770 1.00 95.44 74 ASN A CA 1
ATOM 555 C C . ASN A 1 74 ? 16.359 -2.927 -7.945 1.00 95.44 74 ASN A C 1
ATOM 557 O O . ASN A 1 74 ? 15.658 -3.119 -6.954 1.00 95.44 74 ASN A O 1
ATOM 561 N N . ILE A 1 75 ? 16.055 -3.386 -9.162 1.00 96.94 75 ILE A N 1
ATOM 562 C CA . ILE A 1 75 ? 14.833 -4.134 -9.483 1.00 96.94 75 ILE A CA 1
ATOM 563 C C . ILE A 1 75 ? 14.824 -5.480 -8.748 1.00 96.94 75 ILE A C 1
ATOM 565 O O . ILE A 1 75 ? 13.855 -5.803 -8.066 1.00 96.94 75 ILE A O 1
ATOM 569 N N . ALA A 1 76 ? 15.933 -6.225 -8.795 1.00 97.56 76 ALA A N 1
ATOM 570 C CA . ALA A 1 76 ? 16.090 -7.491 -8.080 1.00 97.56 76 ALA A CA 1
ATOM 571 C C . ALA A 1 76 ? 15.865 -7.327 -6.568 1.00 97.56 76 ALA A C 1
ATOM 573 O O . ALA A 1 76 ? 15.170 -8.126 -5.944 1.00 97.56 76 ALA A O 1
ATOM 574 N N . LYS A 1 77 ? 16.435 -6.271 -5.969 1.00 97.69 77 LYS A N 1
ATOM 575 C CA . LYS A 1 77 ? 16.288 -5.982 -4.537 1.00 97.69 77 LYS A CA 1
ATOM 576 C C . LYS A 1 77 ? 14.849 -5.634 -4.167 1.00 97.69 77 LYS A C 1
ATOM 578 O O . LYS A 1 77 ? 14.386 -6.074 -3.113 1.00 97.69 77 LYS A O 1
ATOM 583 N N . ASP A 1 78 ? 14.171 -4.826 -4.978 1.00 97.50 78 ASP A N 1
ATOM 584 C CA . ASP A 1 78 ? 12.782 -4.456 -4.711 1.00 97.50 78 ASP A CA 1
ATOM 585 C C . ASP A 1 78 ? 11.854 -5.668 -4.827 1.00 97.50 78 ASP A C 1
ATOM 587 O O . ASP A 1 78 ? 11.112 -5.959 -3.888 1.00 97.50 78 ASP A O 1
ATOM 591 N N . LEU A 1 79 ? 12.011 -6.457 -5.893 1.00 97.75 79 LEU A N 1
ATOM 592 C CA . LEU A 1 79 ? 11.259 -7.688 -6.119 1.00 97.75 79 LEU A CA 1
ATOM 593 C C . LEU A 1 79 ? 11.482 -8.723 -5.004 1.00 97.75 79 LEU A C 1
ATOM 595 O O . LEU A 1 79 ? 10.521 -9.235 -4.432 1.00 97.75 79 LEU A O 1
ATOM 599 N N . ALA A 1 80 ? 12.736 -8.965 -4.603 1.00 97.75 80 ALA A N 1
ATOM 600 C CA . ALA A 1 80 ? 13.048 -9.822 -3.456 1.00 97.75 80 ALA A CA 1
ATOM 601 C C . ALA A 1 80 ? 12.416 -9.290 -2.156 1.00 97.75 80 ALA A C 1
ATOM 603 O O . ALA A 1 80 ? 11.892 -10.050 -1.339 1.00 97.75 80 ALA A O 1
ATOM 604 N N . GLY A 1 81 ? 12.425 -7.967 -1.972 1.00 97.69 81 GLY A N 1
ATOM 605 C CA . GLY A 1 81 ? 11.751 -7.298 -0.864 1.00 97.69 81 GLY A CA 1
ATOM 606 C C . GLY A 1 81 ? 10.224 -7.409 -0.914 1.00 97.69 81 GLY A C 1
ATOM 607 O O . GLY A 1 81 ? 9.592 -7.315 0.139 1.00 97.69 81 GLY A O 1
ATOM 608 N N . GLY A 1 82 ? 9.644 -7.587 -2.098 1.00 97.81 82 GLY A N 1
ATOM 609 C CA . GLY A 1 82 ? 8.242 -7.909 -2.335 1.00 97.81 82 GLY A CA 1
ATOM 610 C C . GLY A 1 82 ? 7.887 -9.332 -1.933 1.00 97.81 82 GLY A C 1
ATOM 611 O O . GLY A 1 82 ? 6.940 -9.538 -1.176 1.00 97.81 82 GLY A O 1
ATOM 612 N N . PHE A 1 83 ? 8.696 -10.309 -2.348 1.00 97.81 83 PHE A N 1
ATOM 613 C CA . PHE A 1 83 ? 8.519 -11.715 -1.965 1.00 97.81 83 PHE A CA 1
ATOM 614 C C . PHE A 1 83 ? 8.656 -11.924 -0.453 1.00 97.81 83 PHE A C 1
ATOM 616 O O . PHE A 1 83 ? 7.828 -12.599 0.158 1.00 97.81 83 PHE A O 1
ATOM 623 N N . ALA A 1 84 ? 9.645 -11.287 0.181 1.00 96.94 84 ALA A N 1
ATOM 624 C CA . ALA A 1 84 ? 9.763 -11.268 1.640 1.00 96.94 84 ALA A CA 1
ATOM 625 C C . ALA A 1 84 ? 8.579 -10.539 2.305 1.00 96.94 84 ALA A C 1
ATOM 627 O O . ALA A 1 84 ? 8.118 -10.930 3.377 1.00 96.94 84 ALA A O 1
ATOM 628 N N . GLY A 1 85 ? 8.064 -9.491 1.652 1.00 97.12 85 GLY A N 1
ATOM 629 C CA . GLY A 1 85 ? 6.843 -8.805 2.059 1.00 97.12 85 GLY A CA 1
ATOM 630 C C . GLY A 1 85 ? 5.636 -9.740 2.082 1.00 97.12 85 GLY A C 1
ATOM 631 O O . GLY A 1 85 ? 4.879 -9.715 3.043 1.00 97.12 85 GLY A O 1
ATOM 632 N N . ALA A 1 86 ? 5.483 -10.628 1.100 1.00 97.75 86 ALA A N 1
ATOM 633 C CA . ALA A 1 86 ? 4.356 -11.559 1.059 1.00 97.75 86 ALA A CA 1
ATOM 634 C C . ALA A 1 86 ? 4.302 -12.463 2.306 1.00 97.75 86 ALA A C 1
ATOM 636 O O . ALA A 1 86 ? 3.272 -12.550 2.977 1.00 97.75 86 ALA A O 1
ATOM 637 N N . GLU A 1 87 ? 5.436 -13.070 2.665 1.00 95.94 87 GLU A N 1
ATOM 638 C CA . GLU A 1 87 ? 5.575 -13.900 3.868 1.00 95.94 87 GLU A CA 1
ATOM 639 C C . GLU A 1 87 ? 5.331 -13.088 5.150 1.00 95.94 87 GLU A C 1
ATOM 641 O O . GLU A 1 87 ? 4.533 -13.479 6.007 1.00 95.94 87 GLU A O 1
ATOM 646 N N . ALA A 1 88 ? 5.949 -11.908 5.256 1.00 97.88 88 ALA A N 1
ATOM 647 C CA . ALA A 1 88 ? 5.747 -11.010 6.390 1.00 97.88 88 ALA A CA 1
ATOM 648 C C . ALA A 1 88 ? 4.289 -10.529 6.508 1.00 97.88 88 ALA A C 1
ATOM 650 O O . ALA A 1 88 ? 3.796 -10.312 7.615 1.00 97.88 88 ALA A O 1
ATOM 651 N N . GLY A 1 89 ? 3.594 -10.364 5.382 1.00 98.06 89 GLY A N 1
ATOM 652 C CA . GLY A 1 89 ? 2.181 -10.017 5.312 1.00 98.06 89 GLY A CA 1
ATOM 653 C C . GLY A 1 89 ? 1.313 -11.106 5.927 1.00 98.06 89 GLY A C 1
ATOM 654 O O . GLY A 1 89 ? 0.520 -10.808 6.818 1.00 98.06 89 GLY A O 1
ATOM 655 N N . VAL A 1 90 ? 1.510 -12.366 5.528 1.00 97.75 90 VAL A N 1
ATOM 656 C CA . VAL A 1 90 ? 0.795 -13.514 6.116 1.00 97.75 90 VAL A CA 1
ATOM 657 C C . VAL A 1 90 ? 1.003 -13.573 7.630 1.00 97.75 90 VAL A C 1
ATOM 659 O O . VAL A 1 90 ? 0.030 -13.646 8.382 1.00 97.75 90 VAL A O 1
ATOM 662 N N . ALA A 1 91 ? 2.252 -13.464 8.092 1.00 97.88 91 ALA A N 1
ATOM 663 C CA . ALA A 1 91 ? 2.559 -13.466 9.521 1.00 97.88 91 ALA A CA 1
ATOM 664 C C . ALA A 1 91 ? 1.897 -12.289 10.264 1.00 97.88 91 ALA A C 1
ATOM 666 O O . ALA A 1 91 ? 1.363 -12.456 11.361 1.00 97.88 91 ALA A O 1
ATOM 667 N N . ALA A 1 92 ? 1.883 -11.095 9.663 1.00 98.56 92 ALA A N 1
ATOM 668 C CA . ALA A 1 92 ? 1.230 -9.923 10.239 1.00 98.56 92 ALA A CA 1
ATOM 669 C C . ALA A 1 92 ? -0.299 -10.065 10.305 1.00 98.56 92 ALA A C 1
ATOM 671 O O . ALA A 1 92 ? -0.905 -9.554 11.246 1.00 98.56 92 ALA A O 1
ATOM 672 N N . LEU A 1 93 ? -0.923 -10.761 9.348 1.00 98.38 93 LEU A N 1
ATOM 673 C CA . LEU A 1 93 ? -2.359 -11.042 9.376 1.00 98.38 93 LEU A CA 1
ATOM 674 C C . LEU A 1 93 ? -2.714 -12.011 10.508 1.00 98.38 93 LEU A C 1
ATOM 676 O O . LEU A 1 93 ? -3.643 -11.752 11.268 1.00 98.38 93 LEU A O 1
ATOM 680 N N . GLN A 1 94 ? -1.929 -13.076 10.684 1.00 97.69 94 GLN A N 1
ATOM 681 C CA . GLN A 1 94 ? -2.094 -13.999 11.813 1.00 97.69 94 GLN A CA 1
ATOM 682 C C . GLN A 1 94 ? -1.912 -13.282 13.157 1.00 97.69 94 GLN A C 1
ATOM 684 O O . GLN A 1 94 ? -2.721 -13.449 14.069 1.00 97.69 94 GLN A O 1
ATOM 689 N N . ALA A 1 95 ? -0.895 -12.422 13.265 1.00 98.31 95 ALA A N 1
ATOM 690 C CA . ALA A 1 95 ? -0.684 -11.597 14.452 1.00 98.31 95 ALA A CA 1
ATOM 691 C C . ALA A 1 95 ? -1.848 -10.624 14.707 1.00 98.31 95 ALA A C 1
ATOM 693 O O . ALA A 1 95 ? -2.174 -10.358 15.863 1.00 98.31 95 ALA A O 1
ATOM 694 N N . ALA A 1 96 ? -2.490 -10.109 13.653 1.00 98.31 96 ALA A N 1
ATOM 695 C CA . ALA A 1 96 ? -3.667 -9.257 13.784 1.00 98.31 96 ALA A CA 1
ATOM 696 C C . ALA A 1 96 ? -4.862 -10.018 14.367 1.00 98.31 96 ALA A C 1
ATOM 698 O O . ALA A 1 96 ? -5.494 -9.504 15.283 1.00 98.31 96 ALA A O 1
ATOM 699 N N . PHE A 1 97 ? -5.140 -11.241 13.904 1.00 97.94 97 PHE A N 1
ATOM 700 C CA . PHE A 1 97 ? -6.223 -12.056 14.467 1.00 97.94 97 PHE A CA 1
ATOM 701 C C . PHE A 1 97 ? -5.946 -12.503 15.902 1.00 97.94 97 PHE A C 1
ATOM 703 O O . PHE A 1 97 ? -6.853 -12.500 16.730 1.00 97.94 97 PHE A O 1
ATOM 710 N N . ALA A 1 98 ? -4.693 -12.826 16.230 1.00 98.06 98 ALA A N 1
ATOM 711 C CA . ALA A 1 98 ? -4.310 -13.111 17.609 1.00 98.06 98 ALA A CA 1
ATOM 712 C C . ALA A 1 98 ? -4.526 -11.885 18.516 1.00 98.06 98 ALA A C 1
ATOM 714 O O . ALA A 1 98 ? -5.095 -12.010 19.594 1.00 98.06 98 ALA A O 1
ATOM 715 N N . ALA A 1 99 ? -4.130 -10.690 18.066 1.00 97.00 99 ALA A N 1
ATOM 716 C CA . ALA A 1 99 ? -4.354 -9.454 18.814 1.00 97.00 99 ALA A CA 1
ATOM 717 C C . ALA A 1 99 ? -5.846 -9.091 18.935 1.00 97.00 99 ALA A C 1
ATOM 719 O O . ALA A 1 99 ? -6.266 -8.632 19.993 1.00 97.00 99 ALA A O 1
ATOM 720 N N . GLU A 1 100 ? -6.647 -9.329 17.891 1.00 95.69 100 GLU A N 1
ATOM 721 C CA . GLU A 1 100 ? -8.109 -9.163 17.919 1.00 95.69 100 GLU A CA 1
ATOM 722 C C . GLU A 1 100 ? -8.741 -10.053 18.999 1.00 95.69 100 GLU A C 1
ATOM 724 O O . GLU A 1 100 ? -9.552 -9.573 19.787 1.00 95.69 100 GLU A O 1
ATOM 729 N N . ALA A 1 101 ? -8.309 -11.313 19.119 1.00 96.56 101 ALA A N 1
ATOM 730 C CA . ALA A 1 101 ? -8.799 -12.215 20.163 1.00 96.56 101 ALA A CA 1
ATOM 731 C C . ALA A 1 101 ? -8.490 -11.705 21.586 1.00 96.56 101 ALA A C 1
ATOM 733 O O . ALA A 1 101 ? -9.332 -11.817 22.478 1.00 96.56 101 ALA A O 1
ATOM 734 N N . GLU A 1 102 ? -7.318 -11.099 21.802 1.00 96.56 102 GLU A N 1
ATOM 735 C CA . GLU A 1 102 ? -6.961 -10.475 23.087 1.00 96.56 102 GLU A CA 1
ATOM 736 C C . GLU A 1 102 ? -7.814 -9.229 23.383 1.00 96.56 102 GLU A C 1
ATOM 738 O O . GLU A 1 102 ? -8.246 -9.017 24.521 1.00 96.56 102 GLU A O 1
ATOM 743 N N . VAL A 1 103 ? -8.100 -8.411 22.363 1.00 94.88 103 VAL A N 1
ATOM 744 C CA . VAL A 1 103 ? -9.017 -7.263 22.480 1.00 94.88 103 VAL A CA 1
ATOM 745 C C . VAL A 1 103 ? -10.421 -7.743 22.849 1.00 94.88 103 VAL A C 1
ATOM 747 O O . VAL A 1 103 ? -11.018 -7.222 23.797 1.00 94.88 103 VAL A O 1
ATOM 750 N N . ASP A 1 104 ? -10.927 -8.765 22.160 1.00 94.06 104 ASP A N 1
ATOM 751 C CA . ASP A 1 104 ? -12.245 -9.351 22.407 1.00 94.06 104 ASP A CA 1
ATOM 752 C C . ASP A 1 104 ? -12.351 -9.972 23.805 1.00 94.06 104 ASP A C 1
ATOM 754 O O . ASP A 1 104 ? -13.381 -9.821 24.466 1.00 94.06 104 ASP A O 1
ATOM 758 N N . ALA A 1 105 ? -11.284 -10.605 24.300 1.00 96.06 105 ALA A N 1
ATOM 759 C CA . ALA A 1 105 ? -11.230 -11.157 25.652 1.00 96.06 105 ALA A CA 1
ATOM 760 C C . ALA A 1 105 ? -11.237 -10.064 26.739 1.00 96.06 105 ALA A C 1
ATOM 762 O O . ALA A 1 105 ? -11.874 -10.228 27.784 1.00 96.06 105 ALA A O 1
ATOM 763 N N . ALA A 1 106 ? -10.569 -8.931 26.501 1.00 95.06 106 ALA A N 1
ATOM 764 C CA . ALA A 1 106 ? -10.511 -7.810 27.444 1.00 95.06 106 ALA A CA 1
ATOM 765 C C . ALA A 1 106 ? -11.764 -6.909 27.405 1.00 95.06 106 ALA A C 1
ATOM 767 O O . ALA A 1 106 ? -12.099 -6.242 28.394 1.00 95.06 106 ALA A O 1
ATOM 768 N N . ALA A 1 107 ? -12.480 -6.883 26.278 1.00 94.38 107 ALA A N 1
ATOM 769 C CA . ALA A 1 107 ? -13.597 -5.975 26.039 1.00 94.38 107 ALA A CA 1
ATOM 770 C C . ALA A 1 107 ? -14.748 -6.067 27.066 1.00 94.38 107 ALA A C 1
ATOM 772 O O . ALA A 1 107 ? -15.210 -5.010 27.505 1.00 94.38 107 ALA A O 1
ATOM 773 N N . PRO A 1 108 ? -15.228 -7.251 27.508 1.00 94.88 108 PRO A N 1
ATOM 774 C CA . PRO A 1 108 ? -16.344 -7.350 28.454 1.00 94.88 108 PRO A CA 1
ATOM 775 C C . PRO A 1 108 ? -16.106 -6.625 29.784 1.00 94.88 108 PRO A C 1
ATOM 777 O O . PRO A 1 108 ? -17.044 -6.070 30.352 1.00 94.88 108 PRO A O 1
ATOM 780 N N . VAL A 1 109 ? -14.858 -6.596 30.263 1.00 93.00 109 VAL A N 1
ATOM 781 C CA . VAL A 1 109 ? -14.477 -5.942 31.528 1.00 93.00 109 VAL A CA 1
ATOM 782 C C . VAL A 1 109 ? -14.210 -4.448 31.332 1.00 93.00 109 VAL A C 1
ATOM 784 O O . VAL A 1 109 ? -14.492 -3.636 32.218 1.00 93.00 109 VAL A O 1
ATOM 787 N N . TYR A 1 110 ? -13.683 -4.068 30.168 1.00 94.50 110 TYR A N 1
ATOM 788 C CA . TYR A 1 110 ? -13.338 -2.685 29.854 1.00 94.50 110 TYR A CA 1
ATOM 789 C C . TYR A 1 110 ? -14.557 -1.833 29.457 1.00 94.50 110 TYR A C 1
ATOM 791 O O . TYR A 1 110 ? -14.687 -0.698 29.924 1.00 94.50 110 TYR A O 1
ATOM 799 N N . ARG A 1 111 ? -15.490 -2.378 28.657 1.00 93.25 111 ARG A N 1
ATOM 800 C CA . ARG A 1 111 ? -16.669 -1.652 28.133 1.00 93.25 111 ARG A CA 1
ATOM 801 C C . ARG A 1 111 ? -17.485 -0.926 29.216 1.00 93.25 111 ARG A C 1
ATOM 803 O O . ARG A 1 111 ? -17.776 0.255 29.018 1.00 93.25 111 ARG A O 1
ATOM 810 N N . PRO A 1 112 ? -17.856 -1.551 30.354 1.00 93.88 112 PRO A N 1
ATOM 811 C CA . PRO A 1 112 ? -18.660 -0.872 31.372 1.00 93.88 112 PRO A CA 1
ATOM 812 C C . PRO A 1 112 ? -17.929 0.320 31.998 1.00 93.88 112 PRO A C 1
ATOM 814 O O . PRO A 1 112 ? -18.530 1.371 32.214 1.00 93.88 112 PRO A O 1
ATOM 817 N N . GLN A 1 113 ? -16.622 0.181 32.239 1.00 94.31 113 GLN A N 1
ATOM 818 C CA . GLN A 1 113 ? -15.790 1.251 32.795 1.00 94.31 113 GLN A CA 1
ATOM 819 C C . GLN A 1 113 ? -15.669 2.414 31.810 1.00 94.31 113 GLN A C 1
ATOM 821 O O . GLN A 1 113 ? -15.877 3.569 32.185 1.00 94.31 113 GLN A O 1
ATOM 826 N N . LEU A 1 114 ? -15.417 2.101 30.535 1.00 94.94 114 LEU A N 1
ATOM 827 C CA . LEU A 1 114 ? -15.379 3.083 29.457 1.00 94.94 114 LEU A CA 1
ATOM 828 C C . LEU A 1 114 ? -16.693 3.869 29.385 1.00 94.94 114 LEU A C 1
ATOM 830 O O . LEU A 1 114 ? -16.663 5.096 29.367 1.00 94.94 114 LEU A O 1
ATOM 834 N N . ALA A 1 115 ? -17.845 3.194 29.387 1.00 93.62 115 ALA A N 1
ATOM 835 C CA . ALA A 1 115 ? -19.147 3.852 29.284 1.00 93.62 115 ALA A CA 1
ATOM 836 C C . ALA A 1 115 ? -19.389 4.859 30.424 1.00 93.62 115 ALA A C 1
ATOM 838 O O . ALA A 1 115 ? -19.806 5.992 30.167 1.00 93.62 115 ALA A O 1
ATOM 839 N N . VAL A 1 116 ? -19.075 4.475 31.668 1.00 94.62 116 VAL A N 1
ATOM 840 C CA . VAL A 1 116 ? -19.201 5.354 32.842 1.00 94.62 116 VAL A CA 1
ATOM 841 C C . VAL A 1 116 ? -18.283 6.566 32.709 1.00 94.62 116 VAL A C 1
ATOM 843 O O . VAL A 1 116 ? -18.749 7.705 32.775 1.00 94.62 116 VAL A O 1
ATOM 846 N N . VAL A 1 117 ? -16.993 6.344 32.449 1.00 95.88 117 VAL A N 1
ATOM 847 C CA . VAL A 1 117 ? -16.018 7.439 32.379 1.00 95.88 117 VAL A CA 1
ATOM 848 C C . VAL A 1 117 ? -16.304 8.368 31.199 1.00 95.88 117 VAL A C 1
ATOM 850 O O . VAL A 1 117 ? -16.213 9.586 31.342 1.00 95.88 117 VAL A O 1
ATOM 853 N N . ARG A 1 118 ? -16.725 7.841 30.044 1.00 95.19 118 ARG A N 1
ATOM 854 C CA . ARG A 1 118 ? -17.108 8.660 28.883 1.00 95.19 118 ARG A CA 1
ATOM 855 C C . ARG A 1 118 ? -18.334 9.519 29.157 1.00 95.19 118 ARG A C 1
ATOM 857 O O . ARG A 1 118 ? -18.375 10.662 28.697 1.00 95.19 118 ARG A O 1
ATOM 864 N N . ASN A 1 119 ? -19.300 9.011 29.921 1.00 95.88 119 ASN A N 1
ATOM 865 C CA . ASN A 1 119 ? -20.453 9.795 30.350 1.00 95.88 119 ASN A CA 1
ATOM 866 C C . ASN A 1 119 ? -20.038 10.939 31.292 1.00 95.88 119 ASN A C 1
ATOM 868 O O . ASN A 1 119 ? -20.420 12.084 31.054 1.00 95.88 119 ASN A O 1
ATOM 872 N N . ILE A 1 120 ? -19.183 10.668 32.283 1.00 97.38 120 ILE A N 1
ATOM 873 C CA . ILE A 1 120 ? -18.632 11.696 33.187 1.00 97.38 120 ILE A CA 1
ATOM 874 C C . ILE A 1 120 ? -17.858 12.756 32.387 1.00 97.38 120 ILE A C 1
ATOM 876 O O . ILE A 1 120 ? -18.120 13.952 32.492 1.00 97.38 120 ILE A O 1
ATOM 880 N N . GLN A 1 121 ? -16.963 12.333 31.490 1.00 96.31 121 GLN A N 1
ATOM 881 C CA . GLN A 1 121 ? -16.202 13.234 30.617 1.00 96.31 121 GLN A CA 1
ATOM 882 C C . GLN A 1 121 ? -17.088 14.063 29.682 1.00 96.31 121 GLN A C 1
ATOM 884 O O . GLN A 1 121 ? -16.714 15.171 29.293 1.00 96.31 121 GLN A O 1
ATOM 889 N N . LYS A 1 122 ? -18.239 13.537 29.253 1.00 97.06 122 LYS A N 1
ATOM 890 C CA . LYS A 1 122 ? -19.224 14.306 28.486 1.00 97.06 122 LYS A CA 1
ATOM 891 C C . LYS A 1 122 ? -19.833 15.411 29.353 1.00 97.06 122 LYS A C 1
ATOM 893 O O . LYS A 1 122 ? -19.845 16.555 28.913 1.00 97.06 122 LYS A O 1
ATOM 898 N N . GLN A 1 123 ? -20.258 15.094 30.574 1.00 98.00 123 GLN A N 1
ATOM 899 C CA . GLN A 1 123 ? -20.832 16.072 31.505 1.00 98.00 123 GLN A CA 1
ATOM 900 C C . GLN A 1 123 ? -19.827 17.170 31.882 1.00 98.00 123 GLN A C 1
ATOM 902 O O . GLN A 1 123 ? -20.175 18.348 31.856 1.00 98.00 123 GLN A O 1
ATOM 907 N N . ILE A 1 124 ? -18.559 16.809 32.117 1.00 97.88 124 ILE A N 1
ATOM 908 C CA . ILE A 1 124 ? -17.467 17.774 32.336 1.00 97.88 124 ILE A CA 1
ATOM 909 C C . ILE A 1 124 ? -17.357 18.732 31.144 1.00 97.88 124 ILE A C 1
ATOM 911 O O . ILE A 1 124 ? -17.375 19.947 31.327 1.00 97.88 124 ILE A O 1
ATOM 915 N N . ARG A 1 125 ? -17.302 18.201 29.913 1.00 97.88 125 ARG A N 1
ATOM 916 C CA . ARG A 1 125 ? -17.218 19.025 28.695 1.00 97.88 125 ARG A CA 1
ATOM 917 C C . ARG A 1 125 ? -18.420 19.952 28.535 1.00 97.88 125 ARG A C 1
ATOM 919 O O . ARG A 1 125 ? -18.248 21.084 28.094 1.00 97.88 125 ARG A O 1
ATOM 926 N N . GLU A 1 126 ? -19.623 19.497 28.878 1.00 97.94 126 GLU A N 1
ATOM 927 C CA . GLU A 1 126 ? -20.834 20.323 28.841 1.00 97.94 126 GLU A CA 1
ATOM 928 C C . GLU A 1 126 ? -20.787 21.455 29.877 1.00 97.94 126 GLU A C 1
ATOM 930 O O . GLU A 1 126 ? -21.075 22.603 29.532 1.00 97.94 126 GLU A O 1
ATOM 935 N N . ALA A 1 127 ? -20.374 21.169 31.116 1.00 97.38 127 ALA A N 1
ATOM 936 C CA . ALA A 1 127 ? -20.211 22.175 32.166 1.00 97.38 127 ALA A CA 1
ATOM 937 C C . ALA A 1 127 ? -19.139 23.216 31.792 1.00 97.38 127 ALA A C 1
ATOM 939 O O . ALA A 1 127 ? -19.391 24.423 31.841 1.00 97.38 127 ALA A O 1
ATOM 940 N N . GLU A 1 128 ? -17.971 22.767 31.325 1.00 97.06 128 GLU A N 1
ATOM 941 C CA . GLU A 1 128 ? -16.889 23.643 30.862 1.00 97.06 128 GLU A CA 1
ATOM 942 C C . GLU A 1 128 ? -17.312 24.484 29.644 1.00 97.06 128 GLU A C 1
ATOM 944 O O . GLU A 1 128 ? -16.976 25.669 29.556 1.00 97.06 128 GLU A O 1
ATOM 949 N N . ALA A 1 129 ? -18.095 23.915 28.720 1.00 97.62 129 ALA A N 1
ATOM 950 C CA . ALA A 1 129 ? -18.630 24.642 27.571 1.00 97.62 129 ALA A CA 1
ATOM 951 C C . ALA A 1 129 ? -19.616 25.743 27.987 1.00 97.62 129 ALA A C 1
ATOM 953 O O . ALA A 1 129 ? -19.511 26.859 27.471 1.00 97.62 129 ALA A O 1
ATOM 954 N N . LYS A 1 130 ? -20.523 25.471 28.938 1.00 96.94 130 LYS A N 1
ATOM 955 C CA . LYS A 1 130 ? -21.450 26.475 29.492 1.00 96.94 130 LYS A CA 1
ATOM 956 C C . LYS A 1 130 ? -20.700 27.597 30.203 1.00 96.94 130 LYS A C 1
ATOM 958 O O . LYS A 1 130 ? -20.909 28.766 29.881 1.00 96.94 130 LYS A O 1
ATOM 963 N N . ALA A 1 131 ? -19.745 27.255 31.071 1.00 95.31 131 ALA A N 1
ATOM 964 C CA . ALA A 1 131 ? -18.883 28.232 31.735 1.00 95.31 131 ALA A CA 1
ATOM 965 C C . ALA A 1 131 ? -18.149 29.127 30.719 1.00 95.31 131 ALA A C 1
ATOM 967 O O . ALA A 1 131 ? -18.082 30.349 30.878 1.00 95.31 131 ALA A O 1
ATOM 968 N N . LYS A 1 132 ? -17.624 28.533 29.640 1.00 96.56 132 LYS A N 1
ATOM 969 C CA . LYS A 1 132 ? -16.937 29.255 28.560 1.00 96.56 132 LYS A CA 1
ATOM 970 C C . LYS A 1 132 ? -17.881 30.123 27.728 1.00 96.56 132 LYS A C 1
ATOM 972 O O . LYS A 1 132 ? -17.453 31.160 27.222 1.00 96.56 132 LYS A O 1
ATOM 977 N N . ASP A 1 133 ? -19.124 29.709 27.512 1.00 95.25 133 ASP A N 1
ATOM 978 C CA . ASP A 1 133 ? -20.111 30.519 26.796 1.00 95.25 133 ASP A CA 1
ATOM 979 C C . ASP A 1 133 ? -20.511 31.755 27.601 1.00 95.25 133 ASP A C 1
ATOM 981 O O . ASP A 1 133 ? -20.360 32.869 27.100 1.00 95.25 133 ASP A O 1
ATOM 985 N N . ILE A 1 134 ? -20.855 31.579 28.878 1.00 92.69 134 ILE A N 1
ATOM 986 C CA . ILE A 1 134 ? -21.175 32.690 29.786 1.00 92.69 134 ILE A CA 1
ATOM 987 C C . ILE A 1 134 ? -19.977 33.635 29.920 1.00 92.69 134 ILE A C 1
ATOM 989 O O . ILE A 1 134 ? -20.131 34.847 29.796 1.00 92.69 134 ILE A O 1
ATOM 993 N N . SER A 1 135 ? -18.757 33.102 30.051 1.00 90.75 135 SER A N 1
ATOM 994 C CA . SER A 1 135 ? -17.534 33.924 30.089 1.00 90.75 135 SER A CA 1
ATOM 995 C C . SER A 1 135 ? -17.356 34.766 28.817 1.00 90.75 135 SER A C 1
ATOM 997 O O . SER A 1 135 ? -16.926 35.917 28.881 1.00 90.75 135 SER A O 1
ATOM 999 N N . ARG A 1 136 ? -17.700 34.218 27.642 1.00 91.44 136 ARG A N 1
ATOM 1000 C CA . ARG A 1 136 ? -17.660 34.961 26.371 1.00 91.44 136 ARG A CA 1
ATOM 1001 C C . ARG A 1 136 ? -18.738 36.039 26.305 1.00 91.44 136 ARG A C 1
ATOM 1003 O O . ARG A 1 136 ? -18.458 37.108 25.771 1.00 91.44 136 ARG A O 1
ATOM 1010 N N . GLN A 1 137 ? -19.939 35.771 26.816 1.00 87.25 137 GLN A N 1
ATOM 1011 C CA . GLN A 1 137 ? -21.009 36.769 26.907 1.00 87.25 137 GLN A CA 1
ATOM 1012 C C . GLN A 1 137 ? -20.599 37.914 27.844 1.00 87.25 137 GLN A C 1
ATOM 1014 O O . GLN A 1 137 ? -20.668 39.077 27.449 1.00 87.25 137 GLN A O 1
ATOM 1019 N N . LEU A 1 138 ? -20.047 37.585 29.017 1.00 86.31 138 LEU A N 1
ATOM 1020 C CA . LEU A 1 138 ? -19.529 38.543 29.996 1.00 86.31 138 LEU A CA 1
ATOM 1021 C C . LEU A 1 138 ? -18.445 39.453 29.395 1.00 86.31 138 LEU A C 1
ATOM 1023 O O . LEU A 1 138 ? -18.482 40.661 29.588 1.00 86.31 138 LEU A O 1
ATOM 1027 N N . GLY A 1 139 ? -17.504 38.892 28.626 1.00 84.56 139 GLY A N 1
ATOM 1028 C CA . GLY A 1 139 ? -16.441 39.667 27.971 1.00 84.56 139 GLY A CA 1
ATOM 1029 C C . GLY A 1 139 ? -16.911 40.555 26.808 1.00 84.56 139 GLY A C 1
ATOM 1030 O O . GLY A 1 139 ? -16.153 41.408 26.347 1.00 84.56 139 GLY A O 1
ATOM 1031 N N . ARG A 1 140 ? -18.135 40.351 26.304 1.00 83.62 140 ARG A N 1
ATOM 1032 C CA . ARG A 1 140 ? -18.738 41.137 25.211 1.00 83.62 140 ARG A CA 1
ATOM 1033 C C . ARG A 1 140 ? -19.722 42.196 25.703 1.00 83.62 140 ARG A C 1
ATOM 1035 O O . ARG A 1 140 ? -19.990 43.136 24.957 1.00 83.62 140 ARG A O 1
ATOM 1042 N N . ALA A 1 141 ? -20.251 42.051 26.915 1.00 76.25 141 ALA A N 1
ATOM 1043 C CA . ALA A 1 141 ? -21.124 43.037 27.535 1.00 76.25 141 ALA A CA 1
ATOM 1044 C C . ALA A 1 141 ? -20.352 44.351 27.786 1.00 76.25 141 ALA A C 1
ATOM 1046 O O . ALA A 1 141 ? -19.272 44.336 28.374 1.00 76.25 141 ALA A O 1
ATOM 1047 N N . ARG A 1 142 ? -20.879 45.485 27.301 1.00 66.88 142 ARG A N 1
ATOM 1048 C CA . ARG A 1 142 ? -20.304 46.836 27.466 1.00 66.88 142 ARG A CA 1
ATOM 1049 C C . ARG A 1 142 ? -21.387 47.806 27.944 1.00 66.88 142 ARG A C 1
ATOM 1051 O O . ARG A 1 142 ? -22.476 47.785 27.385 1.00 66.88 142 ARG A O 1
ATOM 1058 N N . GLY A 1 143 ? -21.056 48.682 28.894 1.00 62.75 143 GLY A N 1
ATOM 1059 C CA . GLY A 1 143 ? -21.959 49.701 29.453 1.00 62.75 143 GLY A CA 1
ATOM 1060 C C . GLY A 1 143 ? -22.464 49.373 30.867 1.00 62.75 143 GLY A C 1
ATOM 1061 O O . GLY A 1 143 ? -22.462 48.209 31.267 1.00 62.75 143 GLY A O 1
ATOM 1062 N N . ASP A 1 144 ? -22.889 50.405 31.604 1.00 60.09 144 ASP A N 1
ATOM 1063 C CA . ASP A 1 144 ? -23.242 50.338 33.037 1.00 60.09 144 ASP A CA 1
ATOM 1064 C C . ASP A 1 144 ? -24.457 49.437 33.338 1.00 60.09 144 ASP A C 1
ATOM 1066 O O . ASP A 1 144 ? -24.512 48.812 34.395 1.00 60.09 144 ASP A O 1
ATOM 1070 N N . ASP A 1 145 ? -25.385 49.268 32.387 1.00 58.22 145 ASP A N 1
ATOM 1071 C CA . ASP A 1 145 ? -26.577 48.413 32.547 1.00 58.22 145 ASP A CA 1
ATOM 1072 C C . ASP A 1 145 ? -26.243 46.916 32.692 1.00 58.22 145 ASP A C 1
ATOM 1074 O O . ASP A 1 145 ? -27.060 46.129 33.175 1.00 58.22 145 ASP A O 1
ATOM 1078 N N . HIS A 1 146 ? -25.032 46.500 32.309 1.00 60.16 146 HIS A N 1
ATOM 1079 C CA . HIS A 1 146 ? -24.587 45.116 32.451 1.00 60.16 146 HIS A CA 1
ATOM 1080 C C . HIS A 1 146 ? -23.877 44.833 33.780 1.00 60.16 146 HIS A C 1
ATOM 1082 O O . HIS A 1 146 ? -23.842 43.671 34.177 1.00 60.16 146 HIS A O 1
ATOM 1088 N N . GLU A 1 147 ? -23.361 45.844 34.492 1.00 64.44 147 GLU A N 1
ATOM 1089 C CA . GLU A 1 147 ? -22.605 45.670 35.749 1.00 64.44 147 GLU A CA 1
ATOM 1090 C C . GLU A 1 147 ? -23.443 45.015 36.858 1.00 64.44 147 GLU A C 1
ATOM 1092 O O . GLU A 1 147 ? -22.949 44.142 37.570 1.00 64.44 147 GLU A O 1
ATOM 1097 N N . ALA A 1 148 ? -24.742 45.320 36.938 1.00 69.75 148 ALA A N 1
ATOM 1098 C CA . ALA A 1 148 ? -25.632 44.738 37.947 1.00 69.75 148 ALA A CA 1
ATOM 1099 C C . ALA A 1 148 ? -25.811 43.209 37.809 1.00 69.75 148 ALA A C 1
ATOM 1101 O O . ALA A 1 148 ? -26.032 42.521 38.805 1.00 69.75 148 ALA A O 1
ATOM 1102 N N . GLY A 1 149 ? -25.703 42.662 36.591 1.00 77.62 149 GLY A N 1
ATOM 1103 C CA . GLY A 1 149 ? -25.860 41.227 36.313 1.00 77.62 149 GLY A CA 1
ATOM 1104 C C . GLY A 1 149 ? -24.554 40.423 36.332 1.00 77.62 149 GLY A C 1
ATOM 1105 O O . GLY A 1 149 ? -24.599 39.191 36.352 1.00 77.62 149 GLY A O 1
ATOM 1106 N N . ARG A 1 150 ? -23.387 41.087 36.341 1.00 83.31 150 ARG A N 1
ATOM 1107 C CA . ARG A 1 150 ? -22.070 40.421 36.285 1.00 83.31 150 ARG A CA 1
ATOM 1108 C C . ARG A 1 150 ? -21.819 39.482 37.469 1.00 83.31 150 ARG A C 1
ATOM 1110 O O . ARG A 1 150 ? -21.446 38.342 37.197 1.00 83.31 150 ARG A O 1
ATOM 1117 N N . PRO A 1 151 ? -22.097 39.857 38.736 1.00 88.06 151 PRO A N 1
ATOM 1118 C CA . PRO A 1 151 ? -21.875 38.955 39.869 1.00 88.06 151 PRO A CA 1
ATOM 1119 C C . PRO A 1 151 ? -22.674 37.649 39.771 1.00 88.06 151 PRO A C 1
ATOM 1121 O O . PRO A 1 151 ? -22.180 36.589 40.150 1.00 88.06 151 PRO A O 1
ATOM 1124 N N . ALA A 1 152 ? -23.894 37.702 39.224 1.00 87.94 152 ALA A N 1
ATOM 1125 C CA . ALA A 1 152 ? -24.727 36.516 39.037 1.00 87.94 152 ALA A CA 1
ATOM 1126 C C . ALA A 1 152 ? -24.141 35.567 37.977 1.00 87.94 152 ALA A C 1
ATOM 1128 O O . ALA A 1 152 ? -24.055 34.362 38.208 1.00 87.94 152 ALA A O 1
ATOM 1129 N N . LEU A 1 153 ? -23.676 36.108 36.846 1.00 88.75 153 LEU A N 1
ATOM 1130 C CA . LEU A 1 153 ? -23.032 35.324 35.786 1.00 88.75 153 LEU A CA 1
ATOM 1131 C C . LEU A 1 153 ? -21.678 34.749 36.231 1.00 88.75 153 LEU A C 1
ATOM 1133 O O . LEU A 1 153 ? -21.338 33.620 35.880 1.00 88.75 153 LEU A O 1
ATOM 1137 N N . GLU A 1 154 ? -20.906 35.492 37.027 1.00 91.00 154 GLU A N 1
ATOM 1138 C CA . GLU A 1 154 ? -19.656 35.008 37.626 1.00 91.00 154 GLU A CA 1
ATOM 1139 C C . GLU A 1 154 ? -19.903 33.866 38.619 1.00 91.00 154 GLU A C 1
ATOM 1141 O O . GLU A 1 154 ? -19.180 32.865 38.592 1.00 91.00 154 GLU A O 1
ATOM 1146 N N . ALA A 1 155 ? -20.954 33.967 39.437 1.00 93.31 155 ALA A N 1
ATOM 1147 C CA . ALA A 1 155 ? -21.379 32.887 40.322 1.00 93.31 155 ALA A CA 1
ATOM 1148 C C . ALA A 1 155 ? -21.813 31.637 39.536 1.00 93.31 155 ALA A C 1
ATOM 1150 O O . ALA A 1 155 ? -21.461 30.522 39.919 1.00 93.31 155 ALA A O 1
ATOM 1151 N N . GLU A 1 156 ? -22.510 31.801 38.408 1.00 94.12 156 GLU A N 1
ATOM 1152 C CA . GLU A 1 156 ? -22.897 30.681 37.542 1.00 94.12 156 GLU A CA 1
ATOM 1153 C C . GLU A 1 156 ? -21.673 30.002 36.897 1.00 94.12 156 GLU A C 1
ATOM 1155 O O . GLU A 1 156 ? -21.561 28.774 36.904 1.00 94.12 156 GLU A O 1
ATOM 1160 N N . ILE A 1 157 ? -20.700 30.784 36.409 1.00 94.19 157 ILE A N 1
ATOM 1161 C CA . ILE A 1 157 ? -19.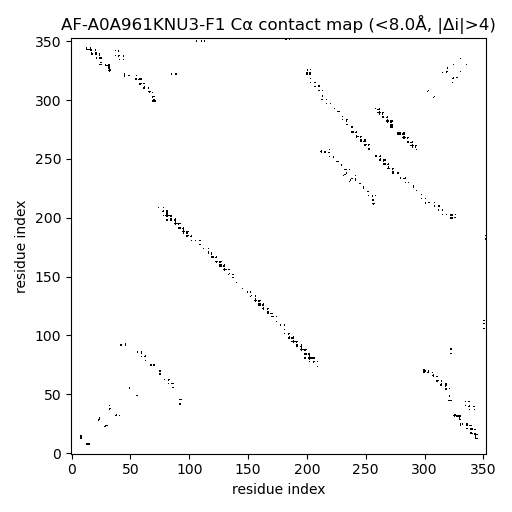417 30.260 35.909 1.00 94.19 157 ILE A CA 1
ATOM 1162 C C . ILE A 1 157 ? -18.700 29.462 37.002 1.00 94.19 157 ILE A C 1
ATOM 1164 O O . ILE A 1 157 ? -18.190 28.371 36.729 1.00 94.19 157 ILE A O 1
ATOM 1168 N N . ALA A 1 158 ? -18.629 30.002 38.221 1.00 96.00 158 ALA A N 1
ATOM 1169 C CA . ALA A 1 158 ? -18.014 29.319 39.353 1.00 96.00 158 ALA A CA 1
ATOM 1170 C C . ALA A 1 158 ? -18.743 28.005 39.668 1.00 96.00 158 ALA A C 1
ATOM 1172 O O . ALA A 1 158 ? -18.084 26.979 39.813 1.00 96.00 158 ALA A O 1
ATOM 1173 N N . GLY A 1 159 ? -20.080 28.009 39.657 1.00 97.06 159 GLY A N 1
ATOM 1174 C CA . GLY A 1 159 ? -20.905 26.814 39.834 1.00 97.06 159 GLY A CA 1
ATOM 1175 C C . GLY A 1 159 ? -20.591 25.717 38.814 1.00 97.06 159 GLY A C 1
ATOM 1176 O O . GLY A 1 159 ? -20.314 24.583 39.203 1.00 97.06 159 GLY A O 1
ATOM 1177 N N . TYR A 1 160 ? -20.537 26.047 37.518 1.00 97.00 160 TYR A N 1
ATOM 1178 C CA . TYR A 1 160 ? -20.162 25.072 36.484 1.00 97.00 160 TYR A CA 1
ATOM 1179 C C . TYR A 1 160 ? -18.725 24.558 36.631 1.00 97.00 160 TYR A C 1
ATOM 1181 O O . TYR A 1 160 ? -18.469 23.386 36.360 1.00 97.00 160 TYR A O 1
ATOM 1189 N N . LYS A 1 161 ? -17.780 25.402 37.065 1.00 95.69 161 LYS A N 1
ATOM 1190 C CA . LYS A 1 161 ? -16.400 24.965 37.335 1.00 95.69 161 LYS A CA 1
ATOM 1191 C C . LYS A 1 161 ? -16.332 24.018 38.531 1.00 95.69 161 LYS A C 1
ATOM 1193 O O . LYS A 1 161 ? -15.669 22.992 38.441 1.00 95.69 161 LYS A O 1
ATOM 1198 N N . THR A 1 162 ? -17.032 24.325 39.621 1.00 97.38 162 THR A N 1
ATOM 1199 C CA . THR A 1 162 ? -17.118 23.444 40.793 1.00 97.38 162 THR A CA 1
ATOM 1200 C C . THR A 1 162 ? -17.750 22.104 40.430 1.00 97.38 162 THR A C 1
ATOM 1202 O O . THR A 1 162 ? -17.240 21.065 40.842 1.00 97.38 162 THR A O 1
ATOM 1205 N N . GLU A 1 163 ? -18.803 22.110 39.614 1.00 96.19 163 GLU A N 1
ATOM 1206 C CA . GLU A 1 163 ? -19.426 20.879 39.125 1.00 96.19 163 GLU A CA 1
ATOM 1207 C C . GLU A 1 163 ? -18.463 20.049 38.266 1.00 96.19 163 GLU A C 1
ATOM 1209 O O . GLU A 1 163 ? -18.362 18.837 38.445 1.00 96.19 163 GLU A O 1
ATOM 1214 N N . ALA A 1 164 ? -17.694 20.690 37.380 1.00 96.31 164 ALA A N 1
ATOM 1215 C CA . ALA A 1 164 ? -16.676 20.003 36.589 1.00 96.31 164 ALA A CA 1
ATOM 1216 C C . ALA A 1 164 ? -15.596 19.347 37.471 1.00 96.31 164 ALA A C 1
ATOM 1218 O O . ALA A 1 164 ? -15.217 18.207 37.210 1.00 96.31 164 ALA A O 1
ATOM 1219 N N . GLU A 1 165 ? -15.122 20.020 38.524 1.00 96.88 165 GLU A N 1
ATOM 1220 C CA . GLU A 1 165 ? -14.155 19.440 39.471 1.00 96.88 165 GLU A CA 1
ATOM 1221 C C . GLU A 1 165 ? -14.758 18.293 40.296 1.00 96.88 165 GLU A C 1
ATOM 1223 O O . GLU A 1 165 ? -14.107 17.265 40.490 1.00 96.88 165 GLU A O 1
ATOM 1228 N N . ARG A 1 166 ? -16.025 18.412 40.712 1.00 97.56 166 ARG A N 1
ATOM 1229 C CA . ARG A 1 166 ? -16.761 17.335 41.392 1.00 97.56 166 ARG A CA 1
ATOM 1230 C C . ARG A 1 166 ? -16.855 16.087 40.512 1.00 97.56 166 ARG A C 1
ATOM 1232 O O . ARG A 1 166 ? -16.542 14.995 40.972 1.00 97.56 166 ARG A O 1
ATOM 1239 N N . LEU A 1 167 ? -17.223 16.254 39.240 1.00 97.06 167 LEU A N 1
ATOM 1240 C CA . LEU A 1 167 ? -17.301 15.166 38.261 1.00 97.06 167 LEU A CA 1
ATOM 1241 C C . LEU A 1 167 ? -15.930 14.541 37.969 1.00 97.06 167 LEU A C 1
ATOM 1243 O O . LEU A 1 167 ? -15.834 13.328 37.808 1.00 97.06 167 LEU A O 1
ATOM 1247 N N . LYS A 1 168 ? -14.850 15.334 37.922 1.00 95.25 168 LYS A N 1
ATOM 1248 C CA . LYS A 1 168 ? -13.484 14.798 37.760 1.00 95.25 168 LYS A CA 1
ATOM 1249 C C . LYS A 1 168 ? -13.116 13.841 38.894 1.00 95.25 168 LYS A C 1
ATOM 1251 O O . LYS A 1 168 ? -12.491 12.821 38.623 1.00 95.25 168 LYS A O 1
ATOM 1256 N N . ALA A 1 169 ? -13.539 14.137 40.122 1.00 95.88 169 ALA A N 1
ATOM 1257 C CA . ALA A 1 169 ? -13.305 13.279 41.282 1.00 95.88 169 ALA A CA 1
ATOM 1258 C C . ALA A 1 169 ? -14.119 11.967 41.263 1.00 95.88 169 ALA A C 1
ATOM 1260 O O . ALA A 1 169 ? -13.776 11.036 41.985 1.00 95.88 169 ALA A O 1
ATOM 1261 N N . GLU A 1 170 ? -15.170 11.862 40.440 1.00 96.12 170 GLU A N 1
ATOM 1262 C CA . GLU A 1 170 ? -15.936 10.617 40.262 1.00 96.12 170 GLU A CA 1
ATOM 1263 C C . GLU A 1 170 ? -15.267 9.626 39.296 1.00 96.12 170 GLU A C 1
ATOM 1265 O O . GLU A 1 170 ? -15.681 8.467 39.216 1.00 96.12 170 GLU A O 1
ATOM 1270 N N . ILE A 1 171 ? -14.246 10.053 38.544 1.00 95.50 171 ILE A N 1
ATOM 1271 C CA . ILE A 1 171 ? -13.499 9.154 37.659 1.00 95.50 171 ILE A CA 1
ATOM 1272 C C . ILE A 1 171 ? -12.696 8.174 38.531 1.00 95.50 171 ILE A C 1
ATOM 1274 O O . ILE A 1 171 ? -11.884 8.623 39.340 1.00 95.50 171 ILE A O 1
ATOM 1278 N N . PRO A 1 172 ? -12.859 6.845 38.360 1.00 95.06 172 PRO A N 1
ATOM 1279 C CA . PRO A 1 172 ? -12.111 5.867 39.143 1.00 95.06 172 PRO A CA 1
ATOM 1280 C C . PRO A 1 172 ? -10.598 6.038 38.979 1.00 95.06 172 PRO A C 1
ATOM 1282 O O . PRO A 1 172 ? -10.110 6.160 37.856 1.00 95.06 172 PRO A O 1
ATOM 1285 N N . GLU A 1 173 ? -9.838 5.958 40.073 1.00 93.75 173 GLU A N 1
ATOM 1286 C CA . GLU A 1 173 ? -8.367 6.064 40.037 1.00 93.75 173 GLU A CA 1
ATOM 1287 C C . GLU A 1 173 ? -7.726 4.990 39.138 1.00 93.75 173 GLU A C 1
ATOM 1289 O O . GLU A 1 173 ? -6.724 5.238 38.470 1.00 93.75 173 GLU A O 1
ATOM 1294 N N . THR A 1 174 ? -8.359 3.816 39.039 1.00 93.38 174 THR A N 1
ATOM 1295 C CA . THR A 1 174 ? -7.928 2.701 38.181 1.00 93.38 174 THR A CA 1
ATOM 1296 C C . THR A 1 174 ? -8.120 2.960 36.684 1.00 93.38 174 THR A C 1
ATOM 1298 O O . THR A 1 174 ? -7.579 2.220 35.859 1.00 93.38 174 THR A O 1
ATOM 1301 N N . TRP A 1 175 ? -8.877 3.997 36.302 1.00 95.38 175 TRP A N 1
ATOM 1302 C CA . TRP A 1 175 ? -9.227 4.269 34.907 1.00 95.38 175 TRP A CA 1
ATOM 1303 C C . TRP A 1 175 ? -7.998 4.496 34.028 1.00 95.38 175 TRP A C 1
ATOM 1305 O O . TRP A 1 175 ? -7.941 3.984 32.910 1.00 95.38 175 TRP A O 1
ATOM 1315 N N . ALA A 1 176 ? -7.012 5.251 34.517 1.00 94.44 176 ALA A N 1
ATOM 1316 C CA . ALA A 1 176 ? -5.826 5.585 33.733 1.00 94.44 176 ALA A CA 1
ATOM 1317 C C . ALA A 1 176 ? -5.056 4.322 33.309 1.00 94.44 176 ALA A C 1
ATOM 1319 O O . ALA A 1 176 ? -4.685 4.184 32.140 1.00 94.44 176 ALA A O 1
ATOM 1320 N N . ASP A 1 177 ? -4.886 3.375 34.232 1.00 95.00 177 ASP A N 1
ATOM 1321 C CA . ASP A 1 177 ? -4.196 2.111 33.978 1.00 95.00 177 ASP A CA 1
ATOM 1322 C C . ASP A 1 177 ? -5.037 1.149 33.134 1.00 95.00 177 ASP A C 1
ATOM 1324 O O . ASP A 1 177 ? -4.508 0.522 32.209 1.00 95.00 177 ASP A O 1
ATOM 1328 N N . ALA A 1 178 ? -6.350 1.071 33.378 1.00 94.44 178 ALA A N 1
ATOM 1329 C CA . ALA A 1 178 ? -7.269 0.277 32.562 1.00 94.44 178 ALA A CA 1
ATOM 1330 C C . ALA A 1 178 ? -7.287 0.762 31.101 1.00 94.44 178 ALA A C 1
ATOM 1332 O O . ALA A 1 178 ? -7.122 -0.036 30.175 1.00 94.44 178 ALA A O 1
ATOM 1333 N N . TYR A 1 179 ? -7.406 2.077 30.885 1.00 94.75 179 TYR A N 1
ATOM 1334 C CA . TYR A 1 179 ? -7.347 2.700 29.562 1.00 94.75 179 TYR A CA 1
ATOM 1335 C C . TYR A 1 179 ? -6.001 2.461 28.881 1.00 94.75 179 TYR A C 1
ATOM 1337 O O . TYR A 1 179 ? -5.960 2.087 27.709 1.00 94.75 179 TYR A O 1
ATOM 1345 N N . LYS A 1 180 ? -4.890 2.647 29.603 1.00 95.31 180 LYS A N 1
ATOM 1346 C CA . LYS A 1 180 ? -3.546 2.421 29.062 1.00 95.31 180 LYS A CA 1
ATOM 1347 C C . LYS A 1 180 ? -3.359 0.971 28.622 1.00 95.31 180 LYS A C 1
ATOM 1349 O O . LYS A 1 180 ? -2.862 0.744 27.522 1.00 95.31 180 LYS A O 1
ATOM 1354 N N . THR A 1 181 ? -3.774 0.017 29.452 1.00 94.94 181 THR A N 1
ATOM 1355 C CA . THR A 1 181 ? -3.674 -1.420 29.165 1.00 94.94 181 THR A CA 1
ATOM 1356 C C . THR A 1 181 ? -4.479 -1.778 27.920 1.00 94.94 181 THR A C 1
ATOM 1358 O O . THR A 1 181 ? -3.931 -2.346 26.977 1.00 94.94 181 THR A O 1
ATOM 1361 N N . PHE A 1 182 ? -5.746 -1.359 27.857 1.00 95.19 182 PHE A N 1
ATOM 1362 C CA . PHE A 1 182 ? -6.606 -1.635 26.707 1.00 95.19 182 PHE A CA 1
ATOM 1363 C C . PHE A 1 182 ? -6.110 -0.948 25.423 1.00 95.19 182 PHE A C 1
ATOM 1365 O O . PHE A 1 182 ? -6.068 -1.565 24.362 1.00 95.19 182 PHE A O 1
ATOM 1372 N N . SER A 1 183 ? -5.629 0.299 25.515 1.00 94.50 183 SER A N 1
ATOM 1373 C CA . SER A 1 183 ? -5.059 1.033 24.375 1.00 94.50 183 SER A CA 1
ATOM 1374 C C . SER A 1 183 ? -3.825 0.349 23.779 1.00 94.50 183 SER A C 1
ATOM 1376 O O . SER A 1 183 ? -3.563 0.499 22.586 1.00 94.50 183 SER A O 1
ATOM 1378 N N . VAL A 1 184 ? -3.040 -0.385 24.575 1.00 96.31 184 VAL A N 1
ATOM 1379 C CA . VAL A 1 184 ? -1.913 -1.173 24.052 1.00 96.31 184 VAL A CA 1
ATOM 1380 C C . VAL A 1 184 ? -2.414 -2.348 23.212 1.00 96.31 184 VAL A C 1
ATOM 1382 O O . VAL A 1 184 ? -1.836 -2.603 22.153 1.00 96.31 184 VAL A O 1
ATOM 1385 N N . LEU A 1 185 ? -3.493 -3.019 23.630 1.00 95.62 185 LEU A N 1
ATOM 1386 C CA . LEU A 1 185 ? -4.085 -4.133 22.882 1.00 95.62 185 LEU A CA 1
ATOM 1387 C C . LEU A 1 185 ? -4.578 -3.661 21.510 1.00 95.62 185 LEU A C 1
ATOM 1389 O O . LEU A 1 185 ? -4.118 -4.168 20.487 1.00 95.62 185 LEU A O 1
ATOM 1393 N N . THR A 1 186 ? -5.398 -2.606 21.477 1.00 94.50 186 THR A N 1
ATOM 1394 C CA . THR A 1 186 ? -5.940 -2.078 20.214 1.00 94.50 186 THR A CA 1
ATOM 1395 C C . THR A 1 186 ? -4.840 -1.551 19.290 1.00 94.50 186 THR A C 1
ATOM 1397 O O . THR A 1 186 ? -4.849 -1.822 18.094 1.00 94.50 186 THR A O 1
ATOM 1400 N N . LYS A 1 187 ? -3.819 -0.863 19.826 1.00 96.00 187 LYS A N 1
ATOM 1401 C CA . LYS A 1 187 ? -2.668 -0.404 19.024 1.00 96.00 187 LYS A CA 1
ATOM 1402 C C . LYS A 1 187 ? -1.855 -1.557 18.446 1.00 96.00 187 LYS A C 1
ATOM 1404 O O . LYS A 1 187 ? -1.268 -1.403 17.374 1.00 96.00 187 LYS A O 1
ATOM 1409 N N . THR A 1 188 ? -1.767 -2.674 19.162 1.00 97.06 188 THR A N 1
ATOM 1410 C CA . THR A 1 188 ? -1.063 -3.869 18.689 1.00 97.06 188 THR A CA 1
ATOM 1411 C C . THR A 1 188 ? -1.805 -4.479 17.505 1.00 97.06 188 THR A C 1
ATOM 1413 O O . THR A 1 188 ? -1.180 -4.715 16.468 1.00 97.06 188 THR A O 1
ATOM 1416 N N . GLU A 1 189 ? -3.127 -4.626 17.613 1.00 96.19 189 GLU A N 1
ATOM 1417 C CA . GLU A 1 189 ? -3.991 -5.063 16.512 1.00 96.19 189 GLU A CA 1
ATOM 1418 C C . GLU A 1 189 ? -3.879 -4.122 15.300 1.00 96.19 189 GLU A C 1
ATOM 1420 O O . GLU A 1 189 ? -3.533 -4.558 14.198 1.00 96.19 189 GLU A O 1
ATOM 1425 N N . ASP A 1 190 ? -4.072 -2.815 15.502 1.00 95.56 190 ASP A N 1
ATOM 1426 C CA . ASP A 1 190 ? -4.012 -1.803 14.442 1.00 95.56 190 ASP A CA 1
ATOM 1427 C C . ASP A 1 190 ? -2.666 -1.823 13.709 1.00 95.56 190 ASP A C 1
ATOM 1429 O O . ASP A 1 190 ? -2.601 -1.733 12.475 1.00 95.56 190 ASP A O 1
ATOM 1433 N N . LYS A 1 191 ? -1.568 -1.966 14.461 1.00 98.12 191 LYS A N 1
ATOM 1434 C CA . LYS A 1 191 ? -0.215 -2.052 13.905 1.00 98.12 191 LYS A CA 1
ATOM 1435 C C . LYS A 1 191 ? -0.026 -3.327 13.088 1.00 98.12 191 LYS A C 1
ATOM 1437 O O . LYS A 1 191 ? 0.600 -3.254 12.024 1.00 98.12 191 LYS A O 1
ATOM 1442 N N . ALA A 1 192 ? -0.536 -4.464 13.555 1.00 98.44 192 ALA A N 1
ATOM 1443 C CA . ALA A 1 192 ? -0.463 -5.731 12.835 1.00 98.44 192 ALA A CA 1
ATOM 1444 C C . ALA A 1 192 ? -1.247 -5.651 11.516 1.00 98.44 192 ALA A C 1
ATOM 1446 O O . ALA A 1 192 ? -0.662 -5.864 10.453 1.00 98.44 192 ALA A O 1
ATOM 1447 N N . ARG A 1 193 ? -2.502 -5.180 11.547 1.00 98.00 193 ARG A N 1
ATOM 1448 C CA . ARG A 1 193 ? -3.324 -4.975 10.339 1.00 98.00 193 ARG A CA 1
ATOM 1449 C C . ARG A 1 193 ? -2.698 -3.978 9.361 1.00 98.00 193 ARG A C 1
ATOM 1451 O O . ARG A 1 193 ? -2.655 -4.215 8.156 1.00 98.00 193 ARG A O 1
ATOM 1458 N N . ALA A 1 194 ? -2.163 -2.859 9.854 1.00 98.06 194 ALA A N 1
ATOM 1459 C CA . ALA A 1 194 ? -1.468 -1.887 9.008 1.00 98.06 194 ALA A CA 1
ATOM 1460 C C . ALA A 1 194 ? -0.196 -2.471 8.375 1.00 98.06 194 ALA A C 1
ATOM 1462 O O . ALA A 1 194 ? 0.154 -2.122 7.248 1.00 98.06 194 ALA A O 1
ATOM 1463 N N . THR A 1 195 ? 0.504 -3.349 9.092 1.00 98.50 195 THR A N 1
ATOM 1464 C CA . THR A 1 195 ? 1.679 -4.049 8.569 1.00 98.50 195 THR A CA 1
ATOM 1465 C C . THR A 1 195 ? 1.278 -5.061 7.509 1.00 98.50 195 THR A C 1
ATOM 1467 O O . THR A 1 195 ? 1.850 -5.002 6.426 1.00 98.50 195 THR A O 1
ATOM 1470 N N . TYR A 1 196 ? 0.250 -5.878 7.757 1.00 98.50 196 TYR A N 1
ATOM 1471 C CA . TYR A 1 196 ? -0.332 -6.772 6.757 1.00 98.50 196 TYR A CA 1
ATOM 1472 C C . TYR A 1 196 ? -0.637 -6.027 5.456 1.00 98.50 196 TYR A C 1
ATOM 1474 O O . TYR A 1 196 ? -0.076 -6.369 4.421 1.00 98.50 196 TYR A O 1
ATOM 1482 N N . ARG A 1 197 ? -1.439 -4.955 5.516 1.00 98.00 197 ARG A N 1
ATOM 1483 C CA . ARG A 1 197 ? -1.844 -4.202 4.318 1.00 98.00 197 ARG A CA 1
ATOM 1484 C C . ARG A 1 197 ? -0.646 -3.674 3.533 1.00 98.00 197 ARG A C 1
ATOM 1486 O O . ARG A 1 197 ? -0.580 -3.878 2.332 1.00 98.00 197 ARG A O 1
ATOM 1493 N N . ARG A 1 198 ? 0.325 -3.046 4.208 1.00 97.94 198 ARG A N 1
ATOM 1494 C CA . ARG A 1 198 ? 1.533 -2.518 3.546 1.00 97.94 198 ARG A CA 1
ATOM 1495 C C . ARG A 1 198 ? 2.354 -3.612 2.872 1.00 97.94 198 ARG A C 1
ATOM 1497 O O . ARG A 1 198 ? 2.869 -3.391 1.786 1.00 97.94 198 ARG A O 1
ATOM 1504 N N . GLN A 1 199 ? 2.512 -4.755 3.532 1.00 98.31 199 GLN A N 1
ATOM 1505 C CA . GLN A 1 199 ? 3.331 -5.845 3.013 1.00 98.31 199 GLN A CA 1
ATOM 1506 C C . GLN A 1 199 ? 2.629 -6.605 1.883 1.00 98.31 199 GLN A C 1
ATOM 1508 O O . GLN A 1 199 ? 3.270 -6.940 0.891 1.00 98.31 199 GLN A O 1
ATOM 1513 N N . ALA A 1 200 ? 1.316 -6.805 1.997 1.00 97.81 200 ALA A N 1
ATOM 1514 C CA . ALA A 1 200 ? 0.480 -7.368 0.946 1.00 97.81 200 ALA A CA 1
ATOM 1515 C C . ALA A 1 200 ? 0.502 -6.480 -0.311 1.00 97.81 200 ALA A C 1
ATOM 1517 O O . ALA A 1 200 ? 0.861 -6.965 -1.385 1.00 97.81 200 ALA A O 1
ATOM 1518 N N . ASP A 1 201 ? 0.250 -5.173 -0.155 1.00 97.38 201 ASP A N 1
ATOM 1519 C CA . ASP A 1 201 ? 0.287 -4.199 -1.254 1.00 97.38 201 ASP A CA 1
ATOM 1520 C C . ASP A 1 201 ? 1.683 -4.183 -1.914 1.00 97.38 201 ASP A C 1
ATOM 1522 O O . ASP A 1 201 ? 1.796 -4.363 -3.124 1.00 97.38 201 ASP A O 1
ATOM 1526 N N . LYS A 1 202 ? 2.764 -4.105 -1.119 1.00 97.31 202 LYS A N 1
ATOM 1527 C CA . LYS A 1 202 ? 4.147 -4.149 -1.627 1.00 97.31 202 LYS A CA 1
ATOM 1528 C C . LYS A 1 202 ? 4.456 -5.438 -2.397 1.00 97.31 202 LYS A C 1
ATOM 1530 O O . LYS A 1 202 ? 5.128 -5.396 -3.429 1.00 97.31 202 LYS A O 1
ATOM 1535 N N . SER A 1 203 ? 4.011 -6.588 -1.888 1.00 97.50 203 SER A N 1
ATOM 1536 C CA . SER A 1 203 ? 4.265 -7.880 -2.532 1.00 97.50 203 SER A CA 1
ATOM 1537 C C . SER A 1 203 ? 3.636 -7.969 -3.918 1.00 97.50 203 SER A C 1
ATOM 1539 O O . SER A 1 203 ? 4.253 -8.505 -4.832 1.00 97.50 203 SER A O 1
ATOM 1541 N N . TRP A 1 204 ? 2.450 -7.383 -4.086 1.00 98.00 204 TRP A N 1
ATOM 1542 C CA . TRP A 1 204 ? 1.783 -7.286 -5.375 1.00 98.00 204 TRP A CA 1
ATOM 1543 C C . TRP A 1 204 ? 2.482 -6.278 -6.294 1.00 98.00 204 TRP A C 1
ATOM 1545 O O . TRP A 1 204 ? 2.899 -6.638 -7.391 1.00 98.00 204 TRP A O 1
ATOM 1555 N N . GLU A 1 205 ? 2.651 -5.035 -5.829 1.00 97.44 205 GLU A N 1
ATOM 1556 C CA . GLU A 1 205 ? 3.150 -3.913 -6.639 1.00 97.44 205 GLU A CA 1
ATOM 1557 C C . GLU A 1 205 ? 4.556 -4.172 -7.195 1.00 97.44 205 GLU A C 1
ATOM 1559 O O . GLU A 1 205 ? 4.822 -3.877 -8.357 1.00 97.44 205 GLU A O 1
ATOM 1564 N N . SER A 1 206 ? 5.451 -4.762 -6.399 1.00 97.56 206 SER A N 1
ATOM 1565 C CA . SER A 1 206 ? 6.821 -5.075 -6.834 1.00 97.56 206 SER A CA 1
ATOM 1566 C C . SER A 1 206 ? 6.865 -6.092 -7.983 1.00 97.56 206 SER A C 1
ATOM 1568 O O . SER A 1 206 ? 7.583 -5.886 -8.959 1.00 97.56 206 SER A O 1
ATOM 1570 N N . ALA A 1 207 ? 6.072 -7.165 -7.915 1.00 97.94 207 ALA A N 1
ATOM 1571 C CA . ALA A 1 207 ? 5.997 -8.164 -8.981 1.00 97.94 207 ALA A CA 1
ATOM 1572 C C . ALA A 1 207 ? 5.244 -7.641 -10.214 1.00 97.94 207 ALA A C 1
ATOM 1574 O O . ALA A 1 207 ? 5.690 -7.855 -11.342 1.00 97.94 207 ALA A O 1
ATOM 1575 N N . GLU A 1 208 ? 4.140 -6.917 -10.007 1.00 97.81 208 GLU A N 1
ATOM 1576 C CA . GLU A 1 208 ? 3.361 -6.294 -11.083 1.00 97.81 208 GLU A CA 1
ATOM 1577 C C . GLU A 1 208 ? 4.187 -5.257 -11.850 1.00 97.81 208 GLU A C 1
ATOM 1579 O O . GLU A 1 208 ? 4.147 -5.233 -13.076 1.00 97.81 208 GLU A O 1
ATOM 1584 N N . THR A 1 209 ? 4.997 -4.455 -11.155 1.00 97.56 209 THR A N 1
ATOM 1585 C CA . THR A 1 209 ? 5.870 -3.452 -11.779 1.00 97.56 209 THR A CA 1
ATOM 1586 C C . THR A 1 209 ? 6.884 -4.098 -12.719 1.00 97.56 209 THR A C 1
ATOM 1588 O O . THR A 1 209 ? 7.051 -3.640 -13.849 1.00 97.56 209 THR A O 1
ATOM 1591 N N . VAL A 1 210 ? 7.537 -5.188 -12.298 1.00 97.94 210 VAL A N 1
ATOM 1592 C CA . VAL A 1 210 ? 8.488 -5.905 -13.163 1.00 97.94 210 VAL A CA 1
ATOM 1593 C C . VAL A 1 210 ? 7.770 -6.522 -14.359 1.00 97.94 210 VAL A C 1
ATOM 1595 O O . VAL A 1 210 ? 8.254 -6.401 -15.482 1.00 97.94 210 VAL A O 1
ATOM 1598 N N . LEU A 1 211 ? 6.600 -7.131 -14.151 1.00 97.94 211 LEU A N 1
ATOM 1599 C CA . LEU A 1 211 ? 5.819 -7.702 -15.247 1.00 97.94 211 LEU A CA 1
ATOM 1600 C C . LEU A 1 211 ? 5.385 -6.627 -16.257 1.00 97.94 211 LEU A C 1
ATOM 1602 O O . LEU A 1 211 ? 5.547 -6.828 -17.456 1.00 97.94 211 LEU A O 1
ATOM 1606 N N . ALA A 1 212 ? 4.938 -5.463 -15.781 1.00 97.88 212 ALA A N 1
ATOM 1607 C CA . ALA A 1 212 ? 4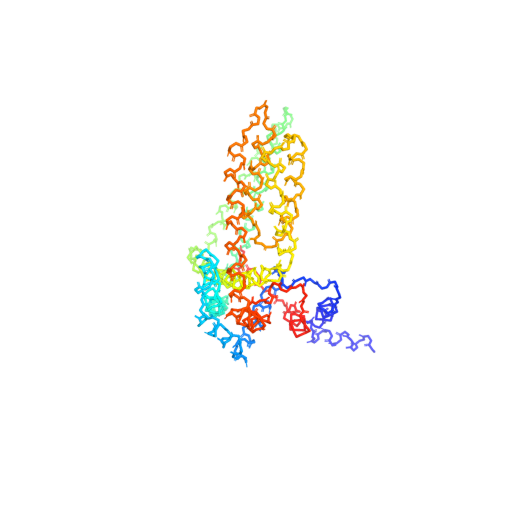.576 -4.326 -16.624 1.00 97.88 212 ALA A CA 1
ATOM 1608 C C . ALA A 1 212 ? 5.769 -3.796 -17.432 1.00 97.88 212 ALA A C 1
ATOM 1610 O O . ALA A 1 212 ? 5.612 -3.436 -18.599 1.00 97.88 212 ALA A O 1
ATOM 1611 N N . MET A 1 213 ? 6.976 -3.786 -16.852 1.00 97.81 213 MET A N 1
ATOM 1612 C CA . MET A 1 213 ? 8.191 -3.499 -17.615 1.00 97.81 213 MET A CA 1
ATOM 1613 C C . MET A 1 213 ? 8.364 -4.537 -18.725 1.00 97.81 213 MET A C 1
ATOM 1615 O O . MET A 1 213 ? 8.475 -4.152 -19.884 1.00 97.81 213 MET A O 1
ATOM 1619 N N . LEU A 1 214 ? 8.324 -5.836 -18.422 1.00 97.88 214 LEU A N 1
ATOM 1620 C CA . LEU A 1 214 ? 8.479 -6.874 -19.447 1.00 97.88 214 LEU A CA 1
ATOM 1621 C C . LEU A 1 214 ? 7.423 -6.757 -20.560 1.00 97.88 214 LEU A C 1
ATOM 1623 O O . LEU A 1 214 ? 7.777 -6.837 -21.736 1.00 97.88 214 LEU A O 1
ATOM 1627 N N . ASP A 1 215 ? 6.165 -6.477 -20.218 1.00 98.06 215 ASP A N 1
ATOM 1628 C CA . ASP A 1 215 ? 5.071 -6.248 -21.175 1.00 98.06 215 ASP A CA 1
ATOM 1629 C C . ASP A 1 215 ? 5.295 -5.023 -22.070 1.00 98.06 215 ASP A C 1
ATOM 1631 O O . ASP A 1 215 ? 4.878 -5.016 -23.227 1.00 98.06 215 ASP A O 1
ATOM 1635 N N . ALA A 1 216 ? 6.002 -4.005 -21.576 1.00 98.12 216 ALA A N 1
ATOM 1636 C CA . ALA A 1 216 ? 6.356 -2.812 -22.340 1.00 98.12 216 ALA A CA 1
ATOM 1637 C C . ALA A 1 216 ? 7.578 -3.004 -23.263 1.00 98.12 216 ALA A C 1
ATOM 1639 O O . ALA A 1 216 ? 7.922 -2.097 -24.021 1.00 98.12 216 ALA A O 1
ATOM 1640 N N . THR A 1 217 ? 8.236 -4.169 -23.246 1.00 98.00 217 THR A N 1
ATOM 1641 C CA . THR A 1 217 ? 9.436 -4.440 -24.064 1.00 98.00 217 THR A CA 1
ATOM 1642 C C . THR A 1 217 ? 9.217 -4.241 -25.571 1.00 98.00 217 THR A C 1
ATOM 1644 O O . THR A 1 217 ? 10.088 -3.640 -26.199 1.00 98.00 217 THR A O 1
ATOM 1647 N N . PRO A 1 218 ? 8.086 -4.647 -26.187 1.00 98.06 218 PRO A N 1
ATOM 1648 C CA . PRO A 1 218 ? 7.833 -4.361 -27.601 1.00 98.06 218 PRO A CA 1
ATOM 1649 C C . PRO A 1 218 ? 7.737 -2.860 -27.907 1.00 98.06 218 PRO A C 1
ATOM 1651 O O . PRO A 1 218 ? 8.246 -2.412 -28.932 1.00 98.06 218 PRO A O 1
ATOM 1654 N N . ALA A 1 219 ? 7.124 -2.077 -27.011 1.00 97.88 219 ALA A N 1
ATOM 1655 C CA . ALA A 1 219 ? 7.044 -0.625 -27.156 1.00 97.88 219 ALA A CA 1
ATOM 1656 C C . ALA A 1 219 ? 8.431 0.019 -27.025 1.00 97.88 219 ALA A C 1
ATOM 1658 O O . ALA A 1 219 ? 8.785 0.864 -27.839 1.00 97.88 219 ALA A O 1
ATOM 1659 N N . MET A 1 220 ? 9.246 -0.444 -26.069 1.00 97.38 220 MET A N 1
ATOM 1660 C CA . MET A 1 220 ? 10.647 -0.032 -25.929 1.00 97.38 220 MET A CA 1
ATOM 1661 C C . MET A 1 220 ? 11.441 -0.320 -27.212 1.00 97.38 220 MET A C 1
ATOM 1663 O O . MET A 1 220 ? 12.100 0.570 -27.742 1.00 97.38 220 MET A O 1
ATOM 1667 N N . ALA A 1 221 ? 11.324 -1.537 -27.754 1.00 97.94 221 ALA A N 1
ATOM 1668 C CA . ALA A 1 221 ? 12.034 -1.963 -28.959 1.00 97.94 221 ALA A CA 1
ATOM 1669 C C . ALA A 1 221 ? 11.687 -1.111 -30.192 1.00 97.94 221 ALA A C 1
ATOM 1671 O O . ALA A 1 221 ? 12.570 -0.790 -30.985 1.00 97.94 221 ALA A O 1
ATOM 1672 N N . ALA A 1 222 ? 10.421 -0.705 -30.335 1.00 97.88 222 ALA A N 1
ATOM 1673 C CA . ALA A 1 222 ? 9.960 0.136 -31.440 1.00 97.88 222 ALA A CA 1
ATOM 1674 C C . ALA A 1 222 ? 10.585 1.547 -31.448 1.00 97.88 222 ALA A C 1
ATOM 1676 O O . ALA A 1 222 ? 10.584 2.209 -32.486 1.00 97.88 222 ALA A O 1
ATOM 1677 N N . LEU A 1 223 ? 11.123 2.005 -30.313 1.00 98.00 223 LEU A N 1
ATOM 1678 C CA . LEU A 1 223 ? 11.806 3.296 -30.185 1.00 98.00 223 LEU A CA 1
ATOM 1679 C C . LEU A 1 223 ? 13.321 3.204 -30.405 1.00 98.00 223 LEU A C 1
ATOM 1681 O O . LEU A 1 223 ? 13.980 4.239 -30.478 1.00 98.00 223 LEU A O 1
ATOM 1685 N N . GLY A 1 224 ? 13.882 1.997 -30.517 1.00 97.50 224 GLY A N 1
ATOM 1686 C CA . GLY A 1 224 ? 15.328 1.786 -30.606 1.00 97.50 224 GLY A CA 1
ATOM 1687 C C . GLY A 1 224 ? 15.972 2.458 -31.813 1.00 97.50 224 GLY A C 1
ATOM 1688 O O . GLY A 1 224 ? 16.969 3.160 -31.658 1.00 97.50 224 GLY A O 1
ATOM 1689 N N . ASP A 1 225 ? 15.384 2.288 -32.997 1.00 97.69 225 ASP A N 1
ATOM 1690 C CA . ASP A 1 225 ? 15.914 2.894 -34.224 1.00 97.69 225 ASP A CA 1
ATOM 1691 C C . ASP A 1 225 ? 15.779 4.420 -34.177 1.00 97.69 225 ASP A C 1
ATOM 1693 O O . ASP A 1 225 ? 16.763 5.121 -34.390 1.00 97.69 225 ASP A O 1
ATOM 1697 N N . LYS A 1 226 ? 14.619 4.940 -33.742 1.00 97.38 226 LYS A N 1
ATOM 1698 C CA . LYS A 1 226 ? 14.418 6.385 -33.524 1.00 97.38 226 LYS A CA 1
ATOM 1699 C C . LYS A 1 226 ? 15.461 6.976 -32.574 1.00 97.38 226 LYS A C 1
ATOM 1701 O O . LYS A 1 226 ? 15.966 8.068 -32.814 1.00 97.38 226 LYS A O 1
ATOM 1706 N N . LEU A 1 227 ? 15.777 6.263 -31.491 1.00 98.19 227 LEU A N 1
ATOM 1707 C CA . LEU A 1 227 ? 16.799 6.681 -30.541 1.00 98.19 227 LEU A CA 1
ATOM 1708 C C . LEU A 1 227 ? 18.179 6.718 -31.194 1.00 98.19 227 LEU A C 1
ATOM 1710 O O . LEU A 1 227 ? 18.899 7.681 -30.975 1.00 98.19 227 LEU A O 1
ATOM 1714 N N . ARG A 1 228 ? 18.545 5.715 -32.000 1.00 97.88 228 ARG A N 1
ATOM 1715 C CA . ARG A 1 228 ? 19.850 5.672 -32.680 1.00 97.88 228 ARG A CA 1
ATOM 1716 C C . ARG A 1 228 ? 19.985 6.733 -33.772 1.00 97.88 228 ARG A C 1
ATOM 1718 O O . ARG A 1 228 ? 21.059 7.324 -33.902 1.00 97.88 228 ARG A O 1
ATOM 1725 N N . ASP A 1 229 ? 18.915 6.983 -34.518 1.00 96.06 229 ASP A N 1
ATOM 1726 C CA . ASP A 1 229 ? 18.877 7.967 -35.603 1.00 96.06 229 ASP A CA 1
ATOM 1727 C C . ASP A 1 229 ? 19.049 9.402 -35.079 1.00 96.06 229 ASP A C 1
ATOM 1729 O O . ASP A 1 229 ? 19.691 10.229 -35.729 1.00 96.06 229 ASP A O 1
ATOM 1733 N N . LEU A 1 230 ? 18.595 9.667 -33.846 1.00 95.75 230 LEU A N 1
ATOM 1734 C CA . LEU A 1 230 ? 18.685 10.973 -33.187 1.00 95.75 230 LEU A CA 1
ATOM 1735 C C . LEU A 1 230 ? 20.128 11.486 -33.022 1.00 95.75 230 LEU A C 1
ATOM 1737 O O . LEU A 1 230 ? 20.340 12.686 -32.845 1.00 95.75 230 LEU A O 1
ATOM 1741 N N . ARG A 1 231 ? 21.142 10.611 -33.097 1.00 96.12 231 ARG A N 1
ATOM 1742 C CA . ARG A 1 231 ? 22.553 11.018 -32.979 1.00 96.12 231 ARG A CA 1
ATOM 1743 C C . ARG A 1 231 ? 22.933 12.087 -33.997 1.00 96.12 231 ARG A C 1
ATOM 1745 O O . ARG A 1 231 ? 23.599 13.052 -33.636 1.00 96.12 231 ARG A O 1
ATOM 1752 N N . ALA A 1 232 ? 22.522 11.909 -35.253 1.00 95.19 232 ALA A N 1
ATOM 1753 C CA . ALA A 1 232 ? 22.884 12.826 -36.332 1.00 95.19 232 ALA A CA 1
ATOM 1754 C C . ALA A 1 232 ? 22.268 14.217 -36.117 1.00 95.19 232 ALA A C 1
ATOM 1756 O O . ALA A 1 232 ? 22.945 15.229 -36.324 1.00 95.19 232 ALA A O 1
ATOM 1757 N N . ASP A 1 233 ? 21.025 14.253 -35.632 1.00 94.12 233 ASP A N 1
ATOM 1758 C CA . ASP A 1 233 ? 20.317 15.488 -35.303 1.00 94.12 233 ASP A CA 1
ATOM 1759 C C . ASP A 1 233 ? 20.993 16.217 -34.135 1.00 94.12 233 ASP A C 1
ATOM 1761 O O . ASP A 1 233 ? 21.181 17.430 -34.190 1.00 94.12 233 ASP A O 1
ATOM 1765 N N . VAL A 1 234 ? 21.427 15.502 -33.093 1.00 93.75 234 VAL A N 1
ATOM 1766 C CA . VAL A 1 234 ? 22.130 16.117 -31.951 1.00 93.75 234 VAL A CA 1
ATOM 1767 C C . VAL A 1 234 ? 23.528 16.613 -32.340 1.00 93.75 234 VAL A C 1
ATOM 1769 O O . VAL A 1 234 ? 23.937 17.679 -31.890 1.00 93.75 234 VAL A O 1
ATOM 1772 N N . GLU A 1 235 ? 24.265 15.860 -33.160 1.00 94.94 235 GLU A N 1
ATOM 1773 C CA . GLU A 1 235 ? 25.660 16.162 -33.516 1.00 94.94 235 GLU A CA 1
ATOM 1774 C C . GLU A 1 235 ? 25.783 17.302 -34.537 1.00 94.94 235 GLU A C 1
ATOM 1776 O O . GLU A 1 235 ? 26.700 18.120 -34.450 1.00 94.94 235 GLU A O 1
ATOM 1781 N N . THR A 1 236 ? 24.881 17.348 -35.521 1.00 93.56 236 THR A N 1
ATOM 1782 C CA . THR A 1 236 ? 25.022 18.229 -36.696 1.00 93.56 236 THR A CA 1
ATOM 1783 C C . THR A 1 236 ? 23.778 19.043 -37.040 1.00 93.56 236 THR A C 1
ATOM 1785 O O . THR A 1 236 ? 23.849 19.913 -37.911 1.00 93.56 236 THR A O 1
ATOM 1788 N N . GLY A 1 237 ? 22.646 18.764 -36.391 1.00 91.25 237 GLY A N 1
ATOM 1789 C CA . GLY A 1 237 ? 21.382 19.445 -36.645 1.00 91.25 237 GLY A CA 1
ATOM 1790 C C . GLY A 1 237 ? 21.323 20.860 -36.070 1.00 91.25 237 GLY A C 1
ATOM 1791 O O . GLY A 1 237 ? 22.180 21.298 -35.301 1.00 91.25 237 GLY A O 1
ATOM 1792 N N . ASP A 1 238 ? 20.275 21.587 -36.457 1.00 93.81 238 ASP A N 1
ATOM 1793 C CA . ASP A 1 238 ? 19.950 22.871 -35.840 1.00 93.81 238 ASP A CA 1
ATOM 1794 C C . ASP A 1 238 ? 19.501 22.65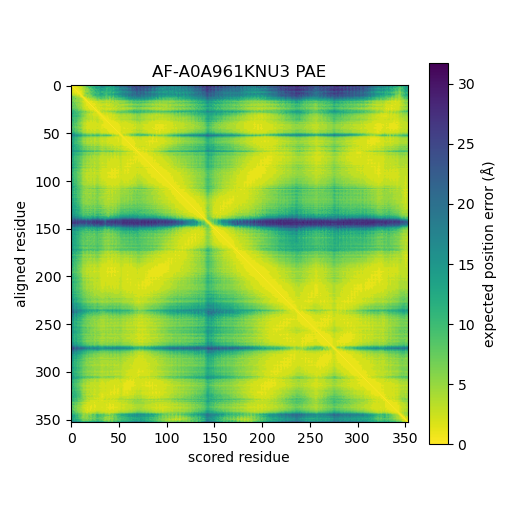4 -34.379 1.00 93.81 238 ASP A C 1
ATOM 1796 O O . ASP A 1 238 ? 18.598 21.848 -34.151 1.00 93.81 238 ASP A O 1
ATOM 1800 N N . PRO A 1 239 ? 20.075 23.361 -33.385 1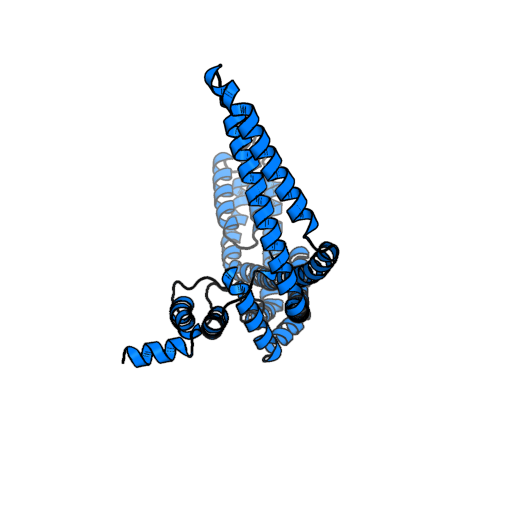.00 91.50 239 PRO A N 1
ATOM 1801 C CA . PRO A 1 239 ? 19.773 23.109 -31.977 1.00 91.50 239 PRO A CA 1
ATOM 1802 C C . PRO A 1 239 ? 18.294 23.240 -31.594 1.00 91.50 239 PRO A C 1
ATOM 1804 O O . PRO A 1 239 ? 17.837 22.495 -30.727 1.00 91.50 239 PRO A O 1
ATOM 1807 N N . GLU A 1 240 ? 17.537 24.152 -32.214 1.00 92.50 240 GLU A N 1
ATOM 1808 C CA . GLU A 1 240 ? 16.110 24.336 -31.919 1.00 92.50 240 GLU A CA 1
ATOM 1809 C C . GLU A 1 240 ? 15.281 23.182 -32.498 1.00 92.50 240 GLU A C 1
ATOM 1811 O O . GLU A 1 240 ? 14.413 22.633 -31.816 1.00 92.50 240 GLU A O 1
ATOM 1816 N N . VAL A 1 241 ? 15.596 22.748 -33.722 1.00 94.38 241 VAL A N 1
ATOM 1817 C CA . VAL A 1 241 ? 14.958 21.576 -34.343 1.00 94.38 241 VAL A CA 1
ATOM 1818 C C . VAL A 1 241 ? 15.286 20.296 -33.569 1.00 94.38 241 VAL A C 1
ATOM 1820 O O . VAL A 1 241 ? 14.382 19.527 -33.230 1.00 94.38 241 VAL A O 1
ATOM 1823 N N . SER A 1 242 ? 16.560 20.082 -33.242 1.00 95.12 242 SER A N 1
ATOM 1824 C CA . SER A 1 242 ? 17.027 18.900 -32.515 1.00 95.12 242 SER A CA 1
ATOM 1825 C C . SER A 1 242 ? 16.469 18.847 -31.092 1.00 95.12 242 SER A C 1
ATOM 1827 O O . SER A 1 242 ? 16.109 17.769 -30.622 1.00 95.12 242 SER A O 1
ATOM 1829 N N . GLU A 1 243 ? 16.307 19.988 -30.409 1.00 96.31 243 GLU A N 1
ATOM 1830 C CA . GLU A 1 243 ? 15.613 20.056 -29.112 1.00 96.31 243 GLU A CA 1
ATOM 1831 C C . GLU A 1 243 ? 14.176 19.540 -29.205 1.00 96.31 243 GLU A C 1
ATOM 1833 O O . GLU A 1 243 ? 13.755 18.764 -28.339 1.00 96.31 243 GLU A O 1
ATOM 1838 N N . GLY A 1 244 ? 13.450 19.924 -30.259 1.00 96.94 244 GLY A N 1
ATOM 1839 C CA . GLY A 1 244 ? 12.089 19.466 -30.520 1.00 96.94 244 GLY A CA 1
ATOM 1840 C C . GLY A 1 244 ? 12.015 17.951 -30.719 1.00 96.94 244 GLY A C 1
ATOM 1841 O O . GLY A 1 244 ? 11.224 17.285 -30.047 1.00 96.94 244 GLY A O 1
ATOM 1842 N N . LEU A 1 245 ? 12.894 17.400 -31.563 1.00 97.12 245 LEU A N 1
ATOM 1843 C CA . LEU A 1 245 ? 12.981 15.957 -31.829 1.00 97.12 245 LEU A CA 1
ATOM 1844 C C . LEU A 1 245 ? 13.316 15.157 -30.562 1.00 97.12 245 LEU A C 1
ATOM 1846 O O . LEU A 1 245 ? 12.637 14.177 -30.245 1.00 97.12 245 LEU A O 1
ATOM 1850 N N . VAL A 1 246 ? 14.313 15.606 -29.789 1.00 97.62 246 VAL A N 1
ATOM 1851 C CA . VAL A 1 246 ? 14.671 14.987 -28.503 1.00 97.62 246 VAL A CA 1
ATOM 1852 C C . VAL A 1 246 ? 13.484 15.041 -27.541 1.00 97.62 246 VAL A C 1
ATOM 1854 O O . VAL A 1 246 ? 13.190 14.056 -26.864 1.00 97.62 246 VAL A O 1
ATOM 1857 N N . ASN A 1 247 ? 12.791 16.178 -27.453 1.00 97.75 247 ASN A N 1
ATOM 1858 C CA . ASN A 1 247 ? 11.657 16.352 -26.552 1.00 97.75 247 ASN A CA 1
ATOM 1859 C C . ASN A 1 247 ? 10.480 15.434 -26.910 1.00 97.75 247 ASN A C 1
ATOM 1861 O O . ASN A 1 247 ? 9.839 14.896 -26.006 1.00 97.75 247 ASN A O 1
ATOM 1865 N N . ASP A 1 248 ? 10.199 15.236 -28.195 1.00 97.88 248 ASP A N 1
ATOM 1866 C CA . ASP A 1 248 ? 9.141 14.326 -28.629 1.00 97.88 248 ASP A CA 1
ATOM 1867 C C . ASP A 1 248 ? 9.511 12.868 -28.347 1.00 97.88 248 ASP A C 1
ATOM 1869 O O . ASP A 1 248 ? 8.718 12.157 -27.728 1.00 97.88 248 ASP A O 1
ATOM 1873 N N . LEU A 1 249 ? 10.748 12.453 -28.637 1.00 97.75 249 LEU A N 1
ATOM 1874 C CA . LEU A 1 249 ? 11.204 11.106 -28.287 1.00 97.75 249 LEU A CA 1
ATOM 1875 C C . LEU A 1 249 ? 11.235 10.876 -26.765 1.00 97.75 249 LEU A C 1
ATOM 1877 O O . LEU A 1 249 ? 10.883 9.797 -26.293 1.00 97.75 249 LEU A O 1
ATOM 1881 N N . THR A 1 250 ? 11.585 11.897 -25.976 1.00 97.94 250 THR A N 1
ATOM 1882 C CA . THR A 1 250 ? 11.525 11.843 -24.503 1.00 97.94 250 THR A CA 1
ATOM 1883 C C . THR A 1 250 ? 10.105 11.536 -24.021 1.00 97.94 250 THR A C 1
ATOM 1885 O O . THR A 1 250 ? 9.923 10.744 -23.098 1.00 97.94 250 THR A O 1
ATOM 1888 N N . ARG A 1 251 ? 9.083 12.139 -24.645 1.00 98.00 251 ARG A N 1
ATOM 1889 C CA . ARG A 1 251 ? 7.673 11.867 -24.322 1.00 98.00 251 ARG A CA 1
ATOM 1890 C C . ARG A 1 251 ? 7.272 10.447 -24.702 1.00 98.00 251 ARG A C 1
ATOM 1892 O O . ARG A 1 251 ? 6.612 9.800 -23.901 1.00 98.00 251 ARG A O 1
ATOM 1899 N N . GLU A 1 252 ? 7.703 9.963 -25.868 1.00 97.94 252 GLU A N 1
ATOM 1900 C CA . GLU A 1 252 ? 7.451 8.576 -26.278 1.00 97.94 252 GLU A CA 1
ATOM 1901 C C . GLU A 1 252 ? 8.065 7.579 -25.282 1.00 97.94 252 GLU A C 1
ATOM 1903 O O . GLU A 1 252 ? 7.380 6.656 -24.850 1.00 97.94 252 GLU A O 1
ATOM 1908 N N . PHE A 1 253 ? 9.314 7.790 -24.843 1.00 97.69 253 PHE A N 1
ATOM 1909 C CA . PHE A 1 253 ? 9.922 6.942 -23.813 1.00 97.69 253 PHE A CA 1
ATOM 1910 C C . PHE A 1 253 ? 9.197 7.050 -22.475 1.00 97.69 253 PHE A C 1
ATOM 1912 O O . PHE A 1 253 ? 8.983 6.021 -21.846 1.00 97.69 253 PHE A O 1
ATOM 1919 N N . ARG A 1 254 ? 8.773 8.244 -22.046 1.00 96.69 254 ARG A N 1
ATOM 1920 C CA . ARG A 1 254 ? 8.062 8.441 -20.770 1.00 96.69 254 ARG A CA 1
ATOM 1921 C C . ARG A 1 254 ? 6.808 7.566 -20.628 1.00 96.69 254 ARG A C 1
ATOM 1923 O O . ARG A 1 254 ? 6.461 7.192 -19.510 1.00 96.69 254 ARG A O 1
ATOM 1930 N N . ASP A 1 255 ? 6.144 7.244 -21.734 1.00 96.00 255 ASP A N 1
ATOM 1931 C CA . ASP A 1 255 ? 4.944 6.401 -21.742 1.00 96.00 255 ASP A CA 1
ATOM 1932 C C . ASP A 1 255 ? 5.266 4.887 -21.711 1.00 96.00 255 ASP A C 1
ATOM 1934 O O . ASP A 1 255 ? 4.367 4.058 -21.556 1.00 96.00 255 ASP A O 1
ATOM 1938 N N . VAL A 1 256 ? 6.546 4.504 -21.811 1.00 97.56 256 VAL A N 1
ATOM 1939 C CA . VAL A 1 256 ? 7.028 3.116 -21.735 1.00 97.56 256 VAL A CA 1
ATOM 1940 C C . VAL A 1 256 ? 7.437 2.767 -20.301 1.00 97.56 256 VAL A C 1
ATOM 1942 O O . VAL A 1 256 ? 8.337 3.372 -19.726 1.00 97.56 256 VAL A O 1
ATOM 1945 N N . ALA A 1 257 ? 6.825 1.732 -19.718 1.00 96.75 257 ALA A N 1
ATOM 1946 C CA . ALA A 1 257 ? 7.120 1.319 -18.346 1.00 96.75 257 ALA A CA 1
ATOM 1947 C C . ALA A 1 257 ? 8.601 0.931 -18.149 1.00 96.75 257 ALA A C 1
ATOM 1949 O O . ALA A 1 257 ? 9.130 0.042 -18.828 1.00 96.75 257 ALA A O 1
ATOM 1950 N N . GLY A 1 258 ? 9.254 1.570 -17.173 1.00 94.38 258 GLY A N 1
ATOM 1951 C CA . GLY A 1 258 ? 10.645 1.322 -16.781 1.00 94.38 258 GLY A CA 1
ATOM 1952 C C . GLY A 1 258 ? 11.704 1.985 -17.662 1.00 94.38 258 GLY A C 1
ATOM 1953 O O . GLY A 1 258 ? 12.873 1.624 -17.561 1.00 94.38 258 GLY A O 1
ATOM 1954 N N . SER A 1 259 ? 11.337 2.926 -18.530 1.00 96.62 259 SER A N 1
ATOM 1955 C CA . SER A 1 259 ? 12.269 3.672 -19.388 1.00 96.62 259 SER A CA 1
ATOM 1956 C C . SER A 1 259 ? 12.926 4.884 -18.699 1.00 96.62 259 SER A C 1
ATOM 1958 O O . SER A 1 259 ? 13.640 5.632 -19.366 1.00 96.62 259 SER A O 1
ATOM 1960 N N . ASP A 1 260 ? 12.708 5.086 -17.391 1.00 96.06 260 ASP A N 1
ATOM 1961 C CA . ASP A 1 260 ? 13.028 6.327 -16.661 1.00 96.06 260 ASP A CA 1
ATOM 1962 C C . ASP A 1 260 ? 14.481 6.797 -16.839 1.00 96.06 260 ASP A C 1
ATOM 1964 O O . ASP A 1 260 ? 14.749 7.990 -16.953 1.00 96.06 260 ASP A O 1
ATOM 1968 N N . ASP A 1 261 ? 15.437 5.867 -16.910 1.00 96.44 261 ASP A N 1
ATOM 1969 C CA . ASP A 1 261 ? 16.848 6.208 -17.121 1.00 96.44 261 ASP A CA 1
ATOM 1970 C C . ASP A 1 261 ? 17.111 6.780 -18.526 1.00 96.44 261 ASP A C 1
ATOM 1972 O O . ASP A 1 261 ? 17.908 7.710 -18.676 1.00 96.44 261 ASP A O 1
ATOM 1976 N N . VAL A 1 262 ? 16.426 6.259 -19.552 1.00 98.00 262 VAL A N 1
ATOM 1977 C CA . VAL A 1 262 ? 16.510 6.757 -20.936 1.00 98.00 262 VAL A CA 1
ATOM 1978 C C . VAL A 1 262 ? 15.805 8.106 -21.044 1.00 98.00 262 VAL A C 1
ATOM 1980 O O . VAL A 1 262 ? 16.381 9.056 -21.572 1.00 98.00 262 VAL A O 1
ATOM 1983 N N . GLU A 1 263 ? 14.596 8.216 -20.485 1.00 97.56 263 GLU A N 1
ATOM 1984 C CA . GLU A 1 263 ? 13.828 9.467 -20.420 1.00 97.56 263 GLU A CA 1
ATOM 1985 C C . GLU A 1 263 ? 14.632 10.575 -19.731 1.00 97.56 263 GLU A C 1
ATOM 1987 O O . GLU A 1 263 ? 14.787 11.663 -20.282 1.00 97.56 263 GLU A O 1
ATOM 1992 N N . SER A 1 264 ? 15.218 10.285 -18.570 1.00 97.94 264 SER A N 1
ATOM 1993 C CA . SER A 1 264 ? 16.020 11.231 -17.794 1.00 97.94 264 SER A CA 1
ATOM 1994 C C . SER A 1 264 ? 17.274 11.686 -18.543 1.00 97.94 264 SER A C 1
ATOM 1996 O O . SER A 1 264 ? 17.628 12.869 -18.497 1.00 97.94 264 SER A O 1
ATOM 1998 N N . ALA A 1 265 ? 17.942 10.779 -19.263 1.00 98.25 265 ALA A N 1
ATOM 1999 C CA . ALA A 1 265 ? 19.092 11.113 -20.098 1.00 98.25 265 ALA A CA 1
ATOM 2000 C C . ALA A 1 265 ? 18.691 12.013 -21.281 1.00 98.25 265 ALA A C 1
ATOM 2002 O O . ALA A 1 265 ? 19.274 13.084 -21.451 1.00 98.25 265 ALA A O 1
ATOM 2003 N N . LEU A 1 266 ? 17.639 11.664 -22.029 1.00 98.19 266 LEU A N 1
ATOM 2004 C CA . LEU A 1 266 ? 17.123 12.490 -23.132 1.00 98.19 266 LEU A CA 1
ATOM 2005 C C . LEU A 1 266 ? 16.623 13.861 -22.651 1.00 98.19 266 LEU A C 1
ATOM 2007 O O . LEU A 1 266 ? 16.917 14.889 -23.264 1.00 98.19 266 LEU A O 1
ATOM 2011 N N . SER A 1 267 ? 15.970 13.911 -21.488 1.00 97.81 267 SER A N 1
ATOM 2012 C CA . SER A 1 267 ? 15.585 15.152 -20.812 1.00 97.81 267 SER A CA 1
ATOM 2013 C C . SER A 1 267 ? 16.785 16.071 -20.542 1.00 97.81 267 SER A C 1
ATOM 2015 O O . SER A 1 267 ? 16.621 17.294 -20.523 1.00 97.81 267 SER A O 1
ATOM 2017 N N . LYS A 1 268 ? 17.993 15.527 -20.336 1.00 97.94 268 LYS A N 1
ATOM 2018 C CA . LYS A 1 268 ? 19.227 16.319 -20.196 1.00 97.94 268 LYS A CA 1
ATOM 2019 C C . LYS A 1 268 ? 19.808 16.729 -21.542 1.00 97.94 268 LYS A C 1
ATOM 2021 O O . LYS A 1 268 ? 20.140 17.902 -21.669 1.00 97.94 268 LYS A O 1
ATOM 2026 N N . VAL A 1 269 ? 19.831 15.845 -22.546 1.00 97.56 269 VAL A N 1
ATOM 2027 C CA . VAL A 1 269 ? 20.203 16.202 -23.935 1.00 97.56 269 VAL A CA 1
ATOM 2028 C C . VAL A 1 269 ? 19.418 17.437 -24.379 1.00 97.56 269 VAL A C 1
ATOM 2030 O O . VAL A 1 269 ? 19.986 18.454 -24.773 1.00 97.56 269 VAL A O 1
ATOM 2033 N N . ARG A 1 270 ? 18.098 17.392 -24.189 1.00 96.81 270 ARG A N 1
ATOM 2034 C CA . ARG A 1 270 ? 17.184 18.495 -24.475 1.00 96.81 270 ARG A CA 1
ATOM 2035 C C . ARG A 1 270 ? 17.577 19.797 -23.766 1.00 96.81 270 ARG A C 1
ATOM 2037 O O . ARG A 1 270 ? 17.506 20.871 -24.357 1.00 96.81 270 ARG A O 1
ATOM 2044 N N . ARG A 1 271 ? 17.952 19.730 -22.483 1.00 96.50 271 ARG A N 1
ATOM 2045 C CA . ARG A 1 271 ? 18.336 20.915 -21.692 1.00 96.50 271 ARG A CA 1
ATOM 2046 C C . ARG A 1 271 ? 19.611 21.564 -22.214 1.00 96.50 271 ARG A C 1
ATOM 2048 O O . ARG A 1 271 ? 19.663 22.792 -22.237 1.00 96.50 271 ARG A O 1
ATOM 2055 N N . GLU A 1 272 ? 20.590 20.766 -22.631 1.00 96.38 272 GLU A N 1
ATOM 2056 C CA . GLU A 1 272 ? 21.837 21.282 -23.205 1.00 96.38 272 GLU A CA 1
ATOM 2057 C C . GLU A 1 272 ? 21.574 21.985 -24.548 1.00 96.38 272 GLU A C 1
ATOM 2059 O O . GLU A 1 272 ? 22.061 23.099 -24.753 1.00 96.38 272 GLU A O 1
ATOM 2064 N N . LEU A 1 273 ? 20.713 21.412 -25.402 1.00 93.69 273 LEU A N 1
ATOM 2065 C CA . LEU A 1 273 ? 20.317 22.002 -26.692 1.00 93.69 273 LEU A CA 1
ATOM 2066 C C . LEU A 1 273 ? 19.472 23.277 -26.552 1.00 93.69 273 LEU A C 1
ATOM 2068 O O . LEU A 1 273 ? 19.632 24.214 -27.325 1.00 93.69 273 LEU A O 1
ATOM 2072 N N . LYS A 1 274 ? 18.596 23.343 -25.543 1.00 93.38 274 LYS A N 1
ATOM 2073 C CA . LYS A 1 274 ? 17.721 24.503 -25.288 1.00 93.38 274 LYS A CA 1
ATOM 2074 C C . LYS A 1 274 ? 18.459 25.729 -24.736 1.00 93.38 274 LYS A C 1
ATOM 2076 O O . LYS A 1 274 ? 17.887 26.819 -24.650 1.00 93.38 274 LYS A O 1
ATOM 2081 N N . SER A 1 275 ? 19.677 25.551 -24.237 1.00 86.31 275 SER A N 1
ATOM 2082 C CA . SER A 1 275 ? 20.394 26.620 -23.546 1.00 86.31 275 SER A CA 1
ATOM 2083 C C . SER A 1 275 ? 20.702 27.800 -24.481 1.00 86.31 275 SER A C 1
ATOM 2085 O O . SER A 1 275 ? 20.761 27.662 -25.697 1.00 86.31 275 SER A O 1
ATOM 2087 N N . SER A 1 276 ? 20.928 28.994 -23.919 1.00 85.31 276 SER A N 1
ATOM 2088 C CA . SER A 1 276 ? 21.279 30.187 -24.710 1.00 85.31 276 SER A CA 1
ATOM 2089 C C . SER A 1 276 ? 22.628 30.075 -25.437 1.00 85.31 276 SER A C 1
ATOM 2091 O O . SER A 1 276 ? 22.958 30.935 -26.247 1.00 85.31 276 SER A O 1
ATOM 2093 N N . SER A 1 277 ? 23.426 29.058 -25.101 1.00 89.00 277 SER A N 1
ATOM 2094 C CA . SER A 1 277 ? 24.677 28.690 -25.758 1.00 89.00 277 SER A CA 1
ATOM 2095 C C . SER A 1 277 ? 24.765 27.158 -25.770 1.00 89.00 277 SER A C 1
ATOM 2097 O O . SER A 1 277 ? 25.384 26.607 -24.856 1.00 89.00 277 SER A O 1
ATOM 2099 N N . PRO A 1 278 ? 24.130 26.484 -26.750 1.00 90.81 278 PRO A N 1
ATOM 2100 C CA . PRO A 1 278 ? 24.057 25.026 -26.809 1.00 90.81 278 PRO A CA 1
ATOM 2101 C C . PRO A 1 278 ? 25.427 24.352 -26.696 1.00 90.81 278 PRO A C 1
ATOM 2103 O O . PRO A 1 278 ? 26.370 24.730 -27.391 1.00 90.81 278 PRO A O 1
ATOM 2106 N N . ASP A 1 279 ? 25.528 23.352 -25.820 1.00 94.31 279 ASP A N 1
ATOM 2107 C CA . ASP A 1 279 ? 26.747 22.568 -25.590 1.00 94.31 279 ASP A CA 1
ATOM 2108 C C . ASP A 1 279 ? 26.576 21.172 -26.205 1.00 94.31 279 ASP A C 1
ATOM 2110 O O . ASP A 1 279 ? 26.027 20.256 -25.587 1.00 94.31 279 ASP A O 1
ATOM 2114 N N . ILE A 1 280 ? 26.997 21.039 -27.465 1.00 94.69 280 ILE A N 1
ATOM 2115 C CA . ILE A 1 280 ? 26.811 19.814 -28.256 1.00 94.69 280 ILE A CA 1
ATOM 2116 C C . ILE A 1 280 ? 27.606 18.642 -27.669 1.00 94.69 280 ILE A C 1
ATOM 2118 O O . ILE A 1 280 ? 27.092 17.527 -27.612 1.00 94.69 280 ILE A O 1
ATOM 2122 N N . ASP A 1 281 ? 28.812 18.884 -27.151 1.00 95.56 281 ASP A N 1
ATOM 2123 C CA . ASP A 1 281 ? 29.638 17.835 -26.546 1.00 95.56 281 ASP A CA 1
ATOM 2124 C C . ASP A 1 281 ? 28.963 17.249 -25.298 1.00 95.56 281 ASP A C 1
ATOM 2126 O O . ASP A 1 281 ? 28.912 16.027 -25.119 1.00 95.56 281 ASP A O 1
ATOM 2130 N N . LYS A 1 282 ? 28.382 18.102 -24.441 1.00 95.94 282 LYS A N 1
ATOM 2131 C CA . LYS A 1 282 ? 27.587 17.625 -23.298 1.00 95.94 282 LYS A CA 1
ATOM 2132 C C . LYS A 1 282 ? 26.296 16.940 -23.728 1.00 95.94 282 LYS A C 1
ATOM 2134 O O . LYS A 1 282 ? 25.934 15.928 -23.125 1.00 95.94 282 LYS A O 1
ATOM 2139 N N . ALA A 1 283 ? 25.614 17.460 -24.749 1.00 96.75 283 ALA A N 1
ATOM 2140 C CA . ALA A 1 283 ? 24.411 16.836 -25.290 1.00 96.75 283 ALA A CA 1
ATOM 2141 C C . ALA A 1 283 ? 24.709 15.414 -25.796 1.00 96.75 283 ALA A C 1
ATOM 2143 O O . ALA A 1 283 ? 23.995 14.478 -25.440 1.00 96.75 283 ALA A O 1
ATOM 2144 N N . LEU A 1 284 ? 25.807 15.221 -26.531 1.00 97.69 284 LEU A N 1
ATOM 2145 C CA . LEU A 1 284 ? 26.251 13.905 -26.997 1.00 97.69 284 LEU A CA 1
ATOM 2146 C C . LEU A 1 284 ? 26.656 12.982 -25.841 1.00 97.69 284 LEU A C 1
ATOM 2148 O O . LEU A 1 284 ? 26.296 11.807 -25.844 1.00 97.69 284 LEU A O 1
ATOM 2152 N N . ALA A 1 285 ? 27.313 13.507 -24.804 1.00 98.06 285 ALA A N 1
ATOM 2153 C CA . ALA A 1 285 ? 27.658 12.714 -23.625 1.00 98.06 285 ALA A CA 1
ATOM 2154 C C . ALA A 1 285 ? 26.421 12.209 -22.852 1.00 98.06 285 ALA A C 1
ATOM 2156 O O . ALA A 1 285 ? 26.444 11.105 -22.306 1.00 98.06 285 ALA A O 1
ATOM 2157 N N . GLU A 1 286 ? 25.341 12.993 -22.769 1.00 98.12 286 GLU A N 1
ATOM 2158 C CA . GLU A 1 286 ? 24.068 12.529 -22.191 1.00 98.12 286 GLU A CA 1
ATOM 2159 C C . GLU A 1 286 ? 23.306 11.597 -23.147 1.00 98.12 286 GLU A C 1
ATOM 2161 O O . GLU A 1 286 ? 22.685 10.636 -22.694 1.00 98.12 286 GLU A O 1
ATOM 2166 N N . TYR A 1 287 ? 23.403 11.808 -24.461 1.00 98.25 287 TYR A N 1
ATOM 2167 C CA . TYR A 1 287 ? 22.845 10.904 -25.467 1.00 98.25 287 TYR A CA 1
ATOM 2168 C C . TYR A 1 287 ? 23.484 9.506 -25.397 1.00 98.25 287 TYR A C 1
ATOM 2170 O O . TYR A 1 287 ? 22.775 8.499 -25.375 1.00 98.25 287 TYR A O 1
ATOM 2178 N N . ASP A 1 288 ? 24.807 9.421 -25.252 1.00 98.38 288 ASP A N 1
ATOM 2179 C CA . ASP A 1 288 ? 25.514 8.143 -25.102 1.00 98.38 288 ASP A CA 1
ATOM 2180 C C . ASP A 1 288 ? 25.080 7.396 -23.827 1.00 98.38 288 ASP A C 1
ATOM 2182 O O . ASP A 1 288 ? 25.014 6.160 -23.806 1.00 98.38 288 ASP A O 1
ATOM 2186 N N . LYS A 1 289 ? 24.713 8.129 -22.763 1.00 98.44 289 LYS A N 1
ATOM 2187 C CA . LYS A 1 289 ? 24.090 7.537 -21.566 1.00 98.44 289 LYS A CA 1
ATOM 2188 C C . LYS A 1 289 ? 22.693 7.003 -21.865 1.00 98.44 289 LYS A C 1
ATOM 2190 O O . LYS A 1 289 ? 22.368 5.926 -21.371 1.00 98.44 289 LYS A O 1
ATOM 2195 N N . ALA A 1 290 ? 21.893 7.705 -22.670 1.00 98.38 290 ALA A N 1
ATOM 2196 C CA . ALA A 1 290 ? 20.577 7.232 -23.098 1.00 98.38 290 ALA A CA 1
ATOM 2197 C C . ALA A 1 290 ? 20.688 5.921 -23.896 1.00 98.38 290 ALA A C 1
ATOM 2199 O O . ALA A 1 290 ? 19.988 4.959 -23.581 1.00 98.38 290 ALA A O 1
ATOM 2200 N N . ILE A 1 291 ? 21.621 5.842 -24.854 1.00 98.50 291 ILE A N 1
ATOM 2201 C CA . ILE A 1 291 ? 21.907 4.615 -25.620 1.00 98.50 291 ILE A CA 1
ATOM 2202 C C . ILE A 1 291 ? 22.374 3.485 -24.701 1.00 98.50 291 ILE A C 1
ATOM 2204 O O . ILE A 1 291 ? 21.843 2.379 -24.765 1.00 98.50 291 ILE A O 1
ATOM 2208 N N . SER A 1 292 ? 23.317 3.765 -23.798 1.00 98.25 292 SER A N 1
ATOM 2209 C CA . SER A 1 292 ? 23.826 2.761 -22.857 1.00 98.25 292 SER A CA 1
ATOM 2210 C C . SER A 1 292 ? 22.727 2.227 -21.933 1.00 98.25 292 SER A C 1
ATOM 2212 O O . SER A 1 292 ? 22.665 1.025 -21.675 1.00 98.25 292 SER A O 1
ATOM 2214 N N . ALA A 1 293 ? 21.845 3.105 -21.443 1.00 97.94 293 ALA A N 1
ATOM 2215 C CA . ALA A 1 293 ? 20.698 2.721 -20.630 1.00 97.94 293 ALA A CA 1
ATOM 2216 C C . ALA A 1 293 ? 19.698 1.880 -21.438 1.00 97.94 293 ALA A C 1
ATOM 2218 O O . ALA A 1 293 ? 19.260 0.838 -20.954 1.00 97.94 293 ALA A O 1
ATOM 2219 N N . TYR A 1 294 ? 19.384 2.280 -22.673 1.00 98.56 294 TYR A N 1
ATOM 2220 C CA . TYR A 1 294 ? 18.513 1.527 -23.575 1.00 98.56 294 TYR A CA 1
ATOM 2221 C C . TYR A 1 294 ? 19.054 0.114 -23.840 1.00 98.56 294 TYR A C 1
ATOM 2223 O O . TYR A 1 294 ? 18.345 -0.870 -23.626 1.00 98.56 294 TYR A O 1
ATOM 2231 N N . ASP A 1 295 ? 20.322 -0.002 -24.239 1.00 98.00 295 ASP A N 1
ATOM 2232 C CA . ASP A 1 295 ? 20.948 -1.286 -24.569 1.00 98.00 295 ASP A CA 1
ATOM 2233 C C . ASP A 1 295 ? 21.008 -2.205 -23.341 1.00 98.00 295 ASP A C 1
ATOM 2235 O O . ASP A 1 295 ? 20.632 -3.377 -23.419 1.00 98.00 295 ASP A O 1
ATOM 2239 N N . ALA A 1 296 ? 21.391 -1.665 -22.178 1.00 97.06 296 ALA A N 1
ATOM 2240 C CA . ALA A 1 296 ? 21.364 -2.410 -20.923 1.00 97.06 296 ALA A CA 1
ATOM 2241 C C . ALA A 1 296 ? 19.948 -2.904 -20.586 1.00 97.06 296 ALA A C 1
ATOM 2243 O O . ALA A 1 296 ? 19.791 -4.041 -20.132 1.00 97.06 296 ALA A O 1
ATOM 2244 N N . GLN A 1 297 ? 18.921 -2.081 -20.834 1.00 97.25 297 GLN A N 1
ATOM 2245 C CA . GLN A 1 297 ? 17.533 -2.469 -20.618 1.00 97.25 297 GLN A CA 1
ATOM 2246 C C . GLN A 1 297 ? 17.084 -3.612 -21.519 1.00 97.25 297 GLN A C 1
ATOM 2248 O O . GLN A 1 297 ? 16.499 -4.579 -21.031 1.00 97.25 297 GLN A O 1
ATOM 2253 N N . MET A 1 298 ? 17.375 -3.533 -22.815 1.00 97.69 298 MET A N 1
ATOM 2254 C CA . MET A 1 298 ? 16.978 -4.570 -23.768 1.00 97.69 298 MET A CA 1
ATOM 2255 C C . MET A 1 298 ? 17.620 -5.925 -23.447 1.00 97.69 298 MET A C 1
ATOM 2257 O O . MET A 1 298 ? 16.958 -6.955 -23.578 1.00 97.69 298 MET A O 1
ATOM 2261 N N . VAL A 1 299 ? 18.866 -5.932 -22.958 1.00 96.81 299 VAL A N 1
ATOM 2262 C CA . VAL A 1 299 ? 19.558 -7.161 -22.538 1.00 96.81 299 VAL A CA 1
ATOM 2263 C C . VAL A 1 299 ? 18.857 -7.824 -21.353 1.00 96.81 299 VAL A C 1
ATOM 2265 O O . VAL A 1 299 ? 18.513 -9.005 -21.433 1.00 96.81 299 VAL A O 1
ATOM 2268 N N . TRP A 1 300 ? 18.626 -7.092 -20.257 1.00 97.12 300 TRP A N 1
ATOM 2269 C CA . TRP A 1 300 ? 18.034 -7.713 -19.068 1.00 97.12 300 TRP A CA 1
ATOM 2270 C C . TRP A 1 300 ? 16.568 -8.088 -19.285 1.00 97.12 300 TRP A C 1
ATOM 2272 O O . TRP A 1 300 ? 16.135 -9.125 -18.788 1.00 97.12 300 TRP A O 1
ATOM 2282 N N . ARG A 1 301 ? 15.809 -7.294 -20.056 1.00 97.69 301 ARG A N 1
ATOM 2283 C CA . ARG A 1 301 ? 14.407 -7.594 -20.392 1.00 97.69 301 ARG A CA 1
ATOM 2284 C C . ARG A 1 301 ? 14.297 -8.906 -21.164 1.00 97.69 301 ARG A C 1
ATOM 2286 O O . ARG A 1 301 ? 13.456 -9.728 -20.822 1.00 97.69 301 ARG A O 1
ATOM 2293 N N . ALA A 1 302 ? 15.175 -9.140 -22.142 1.00 96.81 302 ALA A N 1
ATOM 2294 C CA . ALA A 1 302 ? 15.196 -10.388 -22.906 1.00 96.81 302 ALA A CA 1
ATOM 2295 C C . ALA A 1 302 ? 15.529 -11.616 -22.037 1.00 96.81 302 ALA A C 1
ATOM 2297 O O . ALA A 1 302 ? 14.907 -12.668 -22.191 1.00 96.81 302 ALA A O 1
ATOM 2298 N N . ALA A 1 303 ? 16.477 -11.485 -21.102 1.00 96.38 303 ALA A N 1
ATOM 2299 C CA . ALA A 1 303 ? 16.798 -12.555 -20.156 1.00 96.38 303 ALA A CA 1
ATOM 2300 C C . ALA A 1 303 ? 15.632 -12.818 -19.185 1.00 96.38 303 ALA A C 1
ATOM 2302 O O . ALA A 1 303 ? 15.160 -13.945 -19.058 1.00 96.38 303 ALA A O 1
ATOM 2303 N N . ALA A 1 304 ? 15.089 -11.766 -18.567 1.00 97.12 304 ALA A N 1
ATOM 2304 C CA . ALA A 1 304 ? 13.985 -11.864 -17.613 1.00 97.12 304 ALA A CA 1
ATOM 2305 C C . ALA A 1 304 ? 12.675 -12.386 -18.235 1.00 97.12 304 ALA A C 1
ATOM 2307 O O . ALA A 1 304 ? 11.903 -13.062 -17.551 1.00 97.12 304 ALA A O 1
ATOM 2308 N N . GLU A 1 305 ? 12.440 -12.126 -19.524 1.00 96.69 305 GLU A N 1
ATOM 2309 C CA . GLU A 1 305 ? 11.336 -12.708 -20.296 1.00 96.69 305 GLU A CA 1
ATOM 2310 C C . GLU A 1 305 ? 11.374 -14.244 -20.273 1.00 96.69 305 GLU A C 1
ATOM 2312 O O . GLU A 1 305 ? 10.338 -14.888 -20.114 1.00 96.69 305 GLU A O 1
ATOM 2317 N N . THR A 1 306 ? 12.570 -14.828 -20.377 1.00 94.31 306 THR A N 1
ATOM 2318 C CA . THR A 1 306 ? 12.767 -16.285 -20.395 1.00 94.31 306 THR A CA 1
ATOM 2319 C C . THR A 1 306 ? 12.839 -16.858 -18.982 1.00 94.31 306 THR A C 1
ATOM 2321 O O . THR A 1 306 ? 12.183 -17.855 -18.678 1.00 94.31 306 THR A O 1
ATOM 2324 N N . ASP A 1 307 ? 13.609 -16.210 -18.110 1.00 93.81 307 ASP A N 1
ATOM 2325 C CA . ASP A 1 307 ? 14.024 -16.795 -16.835 1.00 93.81 307 ASP A CA 1
ATOM 2326 C C . ASP A 1 307 ? 13.025 -16.526 -15.697 1.00 93.81 307 ASP A C 1
ATOM 2328 O O . ASP A 1 307 ? 12.932 -17.307 -14.750 1.00 93.81 307 ASP A O 1
ATOM 2332 N N . ILE A 1 308 ? 12.269 -15.421 -15.766 1.00 95.50 308 ILE A N 1
ATOM 2333 C CA . ILE A 1 308 ? 11.546 -14.876 -14.603 1.00 95.50 308 ILE A CA 1
ATOM 2334 C C . ILE A 1 308 ? 10.046 -14.684 -14.866 1.00 95.50 308 ILE A C 1
ATOM 2336 O O . ILE A 1 308 ? 9.246 -14.903 -13.950 1.00 95.50 308 ILE A O 1
ATOM 2340 N N . ARG A 1 309 ? 9.625 -14.318 -16.090 1.00 97.38 309 ARG A N 1
ATOM 2341 C CA . ARG A 1 309 ? 8.218 -13.982 -16.406 1.00 97.38 309 ARG A CA 1
ATOM 2342 C C . ARG A 1 309 ? 7.225 -15.028 -15.905 1.00 97.38 309 ARG A C 1
ATOM 2344 O O . ARG A 1 309 ? 6.253 -14.677 -15.238 1.00 97.38 309 ARG A O 1
ATOM 2351 N N . ALA A 1 310 ? 7.455 -16.302 -16.222 1.00 97.88 310 ALA A N 1
ATOM 2352 C CA . ALA A 1 310 ? 6.539 -17.376 -15.841 1.00 97.88 310 ALA A CA 1
ATOM 2353 C C . ALA A 1 310 ? 6.378 -17.474 -14.313 1.00 97.88 310 ALA A C 1
ATOM 2355 O O . ALA A 1 310 ? 5.269 -17.666 -13.815 1.00 97.88 310 ALA A O 1
ATOM 2356 N N . GLY A 1 311 ? 7.472 -17.276 -13.571 1.00 97.69 311 GLY A N 1
ATOM 2357 C CA . GLY A 1 311 ? 7.471 -17.235 -12.112 1.00 97.69 311 GLY A CA 1
ATOM 2358 C C . GLY A 1 311 ? 6.686 -16.051 -11.548 1.00 97.69 311 GLY A C 1
ATOM 2359 O O . GLY A 1 311 ? 5.917 -16.229 -10.607 1.00 97.69 311 GLY A O 1
ATOM 2360 N N . LEU A 1 312 ? 6.820 -14.863 -12.147 1.00 97.94 312 LEU A N 1
ATOM 2361 C CA . LEU A 1 312 ? 6.066 -13.669 -11.741 1.00 97.94 312 LEU A CA 1
ATOM 2362 C C . LEU A 1 312 ? 4.566 -13.821 -11.977 1.00 97.94 312 LEU A C 1
ATOM 2364 O O . LEU A 1 312 ? 3.778 -13.491 -11.094 1.00 97.94 312 LEU A O 1
ATOM 2368 N N . VAL A 1 313 ? 4.171 -14.352 -13.135 1.00 98.44 313 VAL A N 1
ATOM 2369 C CA . VAL A 1 313 ? 2.759 -14.614 -13.447 1.00 98.44 313 VAL A CA 1
ATOM 2370 C C . VAL A 1 313 ? 2.180 -15.622 -12.456 1.00 98.44 313 VAL A C 1
ATOM 2372 O O . VAL A 1 313 ? 1.153 -15.348 -11.840 1.00 98.44 313 VAL A O 1
ATOM 2375 N N . ALA A 1 314 ? 2.874 -16.741 -12.223 1.00 98.25 314 ALA A N 1
ATOM 2376 C CA . ALA A 1 314 ? 2.437 -17.752 -11.262 1.00 98.25 314 ALA A CA 1
ATOM 2377 C C . ALA A 1 314 ? 2.339 -17.199 -9.829 1.00 98.25 314 ALA A C 1
ATOM 2379 O O . ALA A 1 314 ? 1.406 -17.532 -9.095 1.00 98.25 314 ALA A O 1
ATOM 2380 N N . PHE A 1 315 ? 3.280 -16.338 -9.435 1.00 98.38 315 PHE A N 1
ATOM 2381 C CA . PHE A 1 315 ? 3.248 -15.658 -8.146 1.00 98.38 315 PHE A CA 1
ATOM 2382 C C . PHE A 1 315 ? 2.028 -14.743 -8.022 1.00 98.38 315 PHE A C 1
ATOM 2384 O O . PHE A 1 315 ? 1.242 -14.911 -7.089 1.00 98.38 315 PHE A O 1
ATOM 2391 N N . LEU A 1 316 ? 1.839 -13.822 -8.974 1.00 98.19 316 LEU A N 1
ATOM 2392 C CA . LEU A 1 316 ? 0.717 -12.884 -8.980 1.00 98.19 316 LEU A CA 1
ATOM 2393 C C . LEU A 1 316 ? -0.619 -13.628 -8.977 1.00 98.19 316 LEU A C 1
ATOM 2395 O O . LEU A 1 316 ? -1.464 -13.343 -8.132 1.00 98.19 316 LEU A O 1
ATOM 2399 N N . ASP A 1 317 ? -0.798 -14.636 -9.829 1.00 97.56 317 ASP A N 1
ATOM 2400 C CA . ASP A 1 317 ? -2.021 -15.443 -9.856 1.00 97.56 317 ASP A CA 1
ATOM 2401 C C . ASP A 1 317 ? -2.271 -16.167 -8.524 1.00 97.56 317 ASP A C 1
ATOM 2403 O O . ASP A 1 317 ? -3.402 -16.184 -8.027 1.00 97.56 317 ASP A O 1
ATOM 2407 N N . GLY A 1 318 ? -1.218 -16.702 -7.899 1.00 97.06 318 GLY A N 1
ATOM 2408 C CA . GLY A 1 318 ? -1.296 -17.403 -6.616 1.00 97.06 318 GLY A CA 1
ATOM 2409 C C . GLY A 1 318 ? -1.651 -16.509 -5.422 1.00 97.06 318 GLY A C 1
ATOM 2410 O O . GLY A 1 318 ? -2.258 -16.981 -4.454 1.00 97.06 318 GLY A O 1
ATOM 2411 N N . ILE A 1 319 ? -1.309 -15.219 -5.479 1.00 97.19 319 ILE A N 1
ATOM 2412 C CA . ILE A 1 319 ? -1.619 -14.251 -4.414 1.00 97.19 319 ILE A CA 1
ATOM 2413 C C . ILE A 1 319 ? -2.825 -13.352 -4.730 1.00 97.19 319 ILE A C 1
ATOM 2415 O O . ILE A 1 319 ? -3.303 -12.641 -3.847 1.00 97.19 319 ILE A O 1
ATOM 2419 N N . ARG A 1 320 ? -3.345 -13.367 -5.964 1.00 96.75 320 ARG A N 1
ATOM 2420 C CA . ARG A 1 320 ? -4.376 -12.436 -6.467 1.00 96.75 320 ARG A CA 1
ATOM 2421 C C . ARG A 1 320 ? -5.637 -12.374 -5.615 1.00 96.75 320 ARG A C 1
ATOM 2423 O O . ARG A 1 320 ? -6.186 -11.301 -5.383 1.00 96.75 320 ARG A O 1
ATOM 2430 N N . GLY A 1 321 ? -6.113 -13.537 -5.176 1.00 95.12 321 GLY A N 1
ATOM 2431 C CA . GLY A 1 321 ? -7.314 -13.659 -4.348 1.00 95.12 321 GLY A CA 1
ATOM 2432 C C . GLY A 1 321 ? -7.089 -13.332 -2.871 1.00 95.12 321 GLY A C 1
ATOM 2433 O O . GLY A 1 321 ? -8.069 -13.122 -2.158 1.00 95.12 321 GLY A O 1
ATOM 2434 N N . THR A 1 322 ? -5.827 -13.275 -2.435 1.00 96.75 322 THR A N 1
ATOM 2435 C CA . THR A 1 322 ? -5.408 -13.133 -1.038 1.00 96.75 322 THR A CA 1
ATOM 2436 C C . THR A 1 322 ? -4.645 -11.824 -0.831 1.00 96.75 322 THR A C 1
ATOM 2438 O O . THR A 1 322 ? -5.265 -10.768 -0.730 1.00 96.75 322 THR A O 1
ATOM 2441 N N . LEU A 1 323 ? -3.311 -11.849 -0.814 1.00 96.94 323 LEU A N 1
ATOM 2442 C CA . LEU A 1 323 ? -2.481 -10.660 -0.579 1.00 96.94 323 LEU A CA 1
ATOM 2443 C C . LEU A 1 323 ? -2.687 -9.588 -1.662 1.00 96.94 323 LEU A C 1
ATOM 2445 O O . LEU A 1 323 ? -2.719 -8.398 -1.367 1.00 96.94 323 LEU A O 1
ATOM 2449 N N . GLY A 1 324 ? -2.912 -10.010 -2.905 1.00 96.75 324 GLY A N 1
ATOM 2450 C CA . GLY A 1 324 ? -3.206 -9.137 -4.039 1.00 96.75 324 GLY A CA 1
ATOM 2451 C C . GLY A 1 324 ? -4.645 -8.625 -4.099 1.00 96.75 324 GLY A C 1
ATOM 2452 O O . GLY A 1 324 ? -4.958 -7.823 -4.980 1.00 96.75 324 GLY A O 1
ATOM 2453 N N . ALA A 1 325 ? -5.536 -9.055 -3.196 1.00 96.50 325 ALA A N 1
ATOM 2454 C CA . ALA A 1 325 ? -6.966 -8.756 -3.289 1.00 96.50 325 ALA A CA 1
ATOM 2455 C C . ALA A 1 325 ? -7.252 -7.250 -3.269 1.00 96.50 325 ALA A C 1
ATOM 2457 O O . ALA A 1 325 ? -8.126 -6.773 -3.988 1.00 96.50 325 ALA A O 1
ATOM 2458 N N . ARG A 1 326 ? -6.489 -6.495 -2.470 1.00 95.75 326 ARG A N 1
ATOM 2459 C CA . ARG A 1 326 ? -6.613 -5.036 -2.337 1.00 95.75 326 ARG A CA 1
ATOM 2460 C C . ARG A 1 326 ? -6.201 -4.276 -3.596 1.00 95.75 326 ARG A C 1
ATOM 2462 O O . ARG A 1 326 ? -6.714 -3.180 -3.813 1.00 95.75 326 ARG A O 1
ATOM 2469 N N . SER A 1 327 ? -5.309 -4.850 -4.398 1.00 94.88 327 SER A N 1
ATOM 2470 C CA . SER A 1 327 ? -4.786 -4.250 -5.630 1.00 94.88 327 SER A CA 1
ATOM 2471 C C . SER A 1 327 ? -5.665 -4.532 -6.849 1.00 94.88 327 SER A C 1
ATOM 2473 O O . SER A 1 327 ? -5.443 -3.967 -7.914 1.00 94.88 327 SER A O 1
ATOM 2475 N N . GLN A 1 328 ? -6.687 -5.383 -6.711 1.00 94.62 328 GLN A N 1
ATOM 2476 C CA . GLN A 1 328 ? -7.620 -5.647 -7.801 1.00 94.62 328 GLN A CA 1
ATOM 2477 C C . GLN A 1 328 ? -8.566 -4.463 -8.008 1.00 94.62 328 GLN A C 1
ATOM 2479 O O . GLN A 1 328 ? -8.962 -3.786 -7.058 1.00 94.62 328 GLN A O 1
ATOM 2484 N N . ARG A 1 329 ? -8.971 -4.247 -9.263 1.00 93.19 329 ARG A N 1
ATOM 2485 C CA . ARG A 1 329 ? -9.949 -3.210 -9.616 1.00 93.19 329 ARG A CA 1
ATOM 2486 C C . ARG A 1 329 ? -11.315 -3.487 -8.988 1.00 93.19 329 ARG A C 1
ATOM 2488 O O . ARG A 1 329 ? -11.906 -2.597 -8.386 1.00 93.19 329 ARG A O 1
ATOM 2495 N N . ASP A 1 330 ? -11.757 -4.738 -9.095 1.00 93.50 330 ASP A N 1
ATOM 2496 C CA . ASP A 1 330 ? -13.103 -5.180 -8.742 1.00 93.50 330 ASP A CA 1
ATOM 2497 C C . ASP A 1 330 ? -13.045 -6.359 -7.759 1.00 93.50 330 ASP A C 1
ATOM 2499 O O . ASP A 1 330 ? -12.121 -7.177 -7.791 1.00 93.50 330 ASP A O 1
ATOM 2503 N N . LEU A 1 331 ? -14.056 -6.468 -6.893 1.00 94.12 331 LEU A N 1
ATOM 2504 C CA . LEU A 1 331 ? -14.243 -7.646 -6.047 1.00 94.12 331 LEU A CA 1
ATOM 2505 C C . LEU A 1 331 ? -14.632 -8.842 -6.917 1.00 94.12 331 LEU A C 1
ATOM 2507 O O . LEU A 1 331 ? -15.552 -8.762 -7.733 1.00 94.12 331 LEU A O 1
ATOM 2511 N N . ASN A 1 332 ? -14.002 -9.995 -6.691 1.00 93.38 332 ASN A N 1
ATOM 2512 C CA . ASN A 1 332 ? -14.512 -11.226 -7.281 1.00 93.38 332 ASN A CA 1
ATOM 2513 C C . ASN A 1 332 ? -15.824 -11.645 -6.590 1.00 93.38 332 ASN A C 1
ATOM 2515 O O . ASN A 1 332 ? -16.134 -11.230 -5.471 1.00 93.38 332 ASN A O 1
ATOM 2519 N N . ARG A 1 333 ? -16.606 -12.514 -7.237 1.00 94.62 333 ARG A N 1
ATOM 2520 C CA . ARG A 1 333 ? -17.922 -12.923 -6.720 1.00 94.62 333 ARG A CA 1
ATOM 2521 C C . ARG A 1 333 ? -17.865 -13.519 -5.306 1.00 94.62 333 ARG A C 1
ATOM 2523 O O . ARG A 1 333 ? -18.778 -13.269 -4.523 1.00 94.62 333 ARG A O 1
ATOM 2530 N N . LYS A 1 334 ? -16.832 -14.307 -4.977 1.00 94.44 334 LYS A N 1
ATOM 2531 C CA . LYS A 1 334 ? -16.680 -14.907 -3.639 1.00 94.44 334 LYS A CA 1
ATOM 2532 C C . LYS A 1 334 ? -16.438 -13.822 -2.591 1.00 94.44 334 LYS A C 1
ATOM 2534 O O . LYS A 1 334 ? -17.166 -13.773 -1.604 1.00 94.44 334 LYS A O 1
ATOM 2539 N N . GLN A 1 335 ? -15.499 -12.915 -2.864 1.00 95.69 335 GLN A N 1
ATOM 2540 C CA . GLN A 1 335 ? -15.206 -11.758 -2.020 1.00 95.69 335 GLN A CA 1
ATOM 2541 C C . GLN A 1 335 ? -16.463 -10.907 -1.821 1.00 95.69 335 GLN A C 1
ATOM 2543 O O . GLN A 1 335 ? -16.847 -10.644 -0.690 1.00 95.69 335 GLN A O 1
ATOM 2548 N N . ALA A 1 336 ? -17.164 -10.537 -2.895 1.00 95.62 336 ALA A N 1
ATOM 2549 C CA . ALA A 1 336 ? -18.371 -9.716 -2.818 1.00 95.62 336 ALA A CA 1
ATOM 2550 C C . ALA A 1 336 ? -19.465 -10.340 -1.933 1.00 95.62 336 ALA A C 1
ATOM 2552 O O . ALA A 1 336 ? -20.069 -9.649 -1.113 1.00 95.62 336 ALA A O 1
ATOM 2553 N N . LEU A 1 337 ? -19.709 -11.649 -2.065 1.00 95.62 337 LEU A N 1
ATOM 2554 C CA . LEU A 1 337 ? -20.696 -12.360 -1.247 1.00 95.62 337 LEU A CA 1
ATOM 2555 C C . LEU A 1 337 ? -20.273 -12.458 0.222 1.00 95.62 337 LEU A C 1
ATOM 2557 O O . LEU A 1 337 ? -21.111 -12.248 1.101 1.00 95.62 337 LEU A O 1
ATOM 2561 N N . TYR A 1 338 ? -18.994 -12.744 0.477 1.00 95.88 338 TYR A N 1
ATOM 2562 C CA . TYR A 1 338 ? -18.441 -12.798 1.828 1.00 95.88 338 TYR A CA 1
ATOM 2563 C C . TYR A 1 338 ? -18.525 -11.432 2.508 1.00 95.88 338 TYR A C 1
ATOM 2565 O O . TYR A 1 338 ? -19.077 -11.304 3.600 1.00 95.88 338 TYR A O 1
ATOM 2573 N N . LEU A 1 339 ? -18.040 -10.386 1.834 1.00 94.94 339 LEU A N 1
ATOM 2574 C CA . LEU A 1 339 ? -18.047 -9.023 2.347 1.00 94.94 339 LEU A CA 1
ATOM 2575 C C . LEU A 1 339 ? -19.476 -8.555 2.609 1.00 94.94 339 LEU A C 1
ATOM 2577 O O . LEU A 1 339 ? -19.711 -7.954 3.647 1.00 94.94 339 LEU A O 1
ATOM 2581 N N . ALA A 1 340 ? -20.435 -8.866 1.729 1.00 93.81 340 ALA A N 1
ATOM 2582 C CA . ALA A 1 340 ? -21.833 -8.495 1.937 1.00 93.81 340 ALA A CA 1
ATOM 2583 C C . ALA A 1 340 ? -22.418 -9.100 3.220 1.00 93.81 340 ALA A C 1
ATOM 2585 O O . ALA A 1 340 ? -23.187 -8.429 3.907 1.00 93.81 340 ALA A O 1
ATOM 2586 N N . ALA A 1 341 ? -22.060 -10.348 3.537 1.00 92.94 341 ALA A N 1
ATOM 2587 C CA . ALA A 1 341 ? -22.459 -11.010 4.776 1.00 92.94 341 ALA A CA 1
ATOM 2588 C C . ALA A 1 341 ? -21.736 -10.417 5.991 1.00 92.94 341 ALA A C 1
ATOM 2590 O O . ALA A 1 341 ? -22.384 -10.028 6.960 1.00 92.94 341 ALA A O 1
ATOM 2591 N N . CYS A 1 342 ? -20.413 -10.282 5.919 1.00 92.94 342 CYS A N 1
ATOM 2592 C CA . CYS A 1 342 ? -19.599 -9.774 7.019 1.00 92.94 342 CYS A CA 1
ATOM 2593 C C . CYS A 1 342 ? -19.972 -8.332 7.410 1.00 92.94 342 CYS A C 1
ATOM 2595 O O . CYS A 1 342 ? -20.114 -8.031 8.593 1.00 92.94 342 CYS A O 1
ATOM 2597 N N . THR A 1 343 ? -20.222 -7.448 6.438 1.00 90.56 343 THR A N 1
ATOM 2598 C CA . THR A 1 343 ? -20.600 -6.048 6.704 1.00 90.56 343 THR A CA 1
ATOM 2599 C C . THR A 1 343 ? -22.074 -5.862 7.068 1.00 90.56 343 THR A C 1
ATOM 2601 O O . THR A 1 343 ? -22.485 -4.748 7.391 1.00 90.56 343 THR A O 1
ATOM 2604 N N . ALA A 1 344 ? -22.895 -6.915 7.004 1.00 89.56 344 ALA A N 1
ATOM 2605 C CA . ALA A 1 344 ? -24.295 -6.840 7.413 1.00 89.56 344 ALA A CA 1
ATOM 2606 C C . ALA A 1 344 ? -24.466 -6.806 8.943 1.00 89.56 344 ALA A C 1
ATOM 2608 O O . ALA A 1 344 ? -25.502 -6.346 9.435 1.00 89.56 344 ALA A O 1
ATOM 2609 N N . GLY A 1 345 ? -23.464 -7.292 9.684 1.00 82.56 345 GLY A N 1
ATOM 2610 C CA . GLY A 1 345 ? -23.406 -7.232 11.141 1.00 82.56 345 GLY A CA 1
ATOM 2611 C C . GLY A 1 345 ? -23.010 -5.852 11.673 1.00 82.56 345 GLY A C 1
ATOM 2612 O O . GLY A 1 345 ? -22.408 -5.038 10.976 1.00 82.56 345 GLY A O 1
ATOM 2613 N N . HIS A 1 346 ? -23.337 -5.590 12.940 1.00 76.38 346 HIS A N 1
ATOM 2614 C CA . HIS A 1 346 ? -22.838 -4.413 13.646 1.00 76.38 346 HIS A CA 1
ATOM 2615 C C . HIS A 1 346 ? -21.447 -4.688 14.217 1.00 76.38 346 HIS A C 1
ATOM 2617 O O . HIS A 1 346 ? -21.260 -5.665 14.939 1.00 76.38 346 HIS A O 1
ATOM 2623 N N . GLN A 1 347 ? -20.504 -3.792 13.935 1.00 76.62 347 GLN A N 1
ATOM 2624 C CA . GLN A 1 347 ? -19.197 -3.764 14.583 1.00 76.62 347 GLN A CA 1
ATOM 2625 C C . GLN A 1 347 ? -19.196 -2.673 15.657 1.00 76.62 347 GLN A C 1
ATOM 2627 O O . GLN A 1 347 ? -19.490 -1.509 15.374 1.00 76.62 347 GLN A O 1
ATOM 2632 N N . ASP A 1 348 ? -18.888 -3.052 16.895 1.00 77.00 348 ASP A N 1
ATOM 2633 C CA . ASP A 1 348 ? -18.765 -2.109 18.005 1.00 77.00 348 ASP A CA 1
ATOM 2634 C C . ASP A 1 348 ? -17.387 -1.439 17.980 1.00 77.00 348 ASP A C 1
ATOM 2636 O O . ASP A 1 348 ? -16.396 -2.007 18.428 1.00 77.00 348 ASP A O 1
ATOM 2640 N N . LEU A 1 349 ? -17.334 -0.213 17.458 1.00 81.00 349 LEU A N 1
ATOM 2641 C CA . LEU A 1 349 ? -16.112 0.593 17.414 1.00 81.00 349 LEU A CA 1
ATOM 2642 C C . LEU A 1 349 ? -15.914 1.455 18.669 1.00 81.00 349 LEU A C 1
ATOM 2644 O O . LEU A 1 349 ? -14.9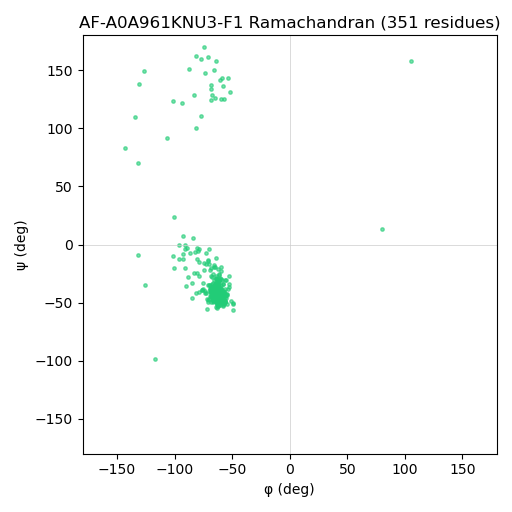02 2.146 18.766 1.00 81.00 349 LEU A O 1
ATOM 2648 N N . SER A 1 350 ? -16.854 1.448 19.624 1.00 82.06 350 SER A N 1
ATOM 2649 C CA . SER A 1 350 ? -16.808 2.339 20.796 1.00 82.06 350 SER A CA 1
ATOM 2650 C C . SER A 1 350 ? -15.559 2.127 21.651 1.00 82.06 350 SER A C 1
ATOM 2652 O O . SER A 1 350 ? -15.043 3.075 22.232 1.00 82.06 350 SER A O 1
ATOM 2654 N N . LEU A 1 351 ? -15.030 0.905 21.640 1.00 84.00 351 LEU A N 1
ATOM 2655 C CA . LEU A 1 351 ? -13.810 0.486 22.322 1.00 84.00 351 LEU A CA 1
ATOM 2656 C C . LEU A 1 351 ? -12.548 1.247 21.901 1.00 84.00 351 LEU A C 1
ATOM 2658 O O . LEU A 1 351 ? -11.588 1.300 22.666 1.00 84.00 351 LEU A O 1
ATOM 2662 N N . HIS A 1 352 ? -12.550 1.844 20.710 1.00 76.19 352 HIS A N 1
ATOM 2663 C CA . HIS A 1 352 ? -11.419 2.611 20.189 1.00 76.19 352 HIS A CA 1
ATOM 2664 C C . HIS A 1 352 ? -11.490 4.111 20.535 1.00 76.19 352 HIS A C 1
ATOM 2666 O O . HIS A 1 352 ? -10.557 4.841 20.189 1.00 76.19 352 HIS A O 1
ATOM 2672 N N . PHE A 1 353 ? -12.567 4.586 21.184 1.00 71.88 353 PHE A N 1
ATOM 2673 C CA . PHE A 1 353 ? -12.848 6.016 21.388 1.00 71.88 353 PHE A CA 1
ATOM 2674 C C . PHE A 1 353 ? -12.855 6.477 22.837 1.00 71.88 353 PHE A C 1
ATOM 2676 O O . PHE A 1 353 ? -12.452 7.646 23.029 1.00 71.88 353 PHE A O 1
#